Protein AF-A0A961Y1E0-F1 (afdb_monomer_lite)

Sequence (196 aa):
MSVTKTEFDARPMPSIASVRAIGDGLCIEATWASGGRAGRTEIVDLSPLINQFKFYAPLRKSEVFSTVQIADDGEILEWEGGKFDMPATHVEDLAQEQMTGSEFGDFLERNQLTRSAAAAVLGRSLRRIQDYVASKDDPIPRIVALACKGLEARNLPSTLATMQTDYNVRIDMNHGSISGNYLIVTSSMQALKSEQ

Structure (mmCIF, N/CA/C/O backbone):
data_AF-A0A961Y1E0-F1
#
_entry.id   AF-A0A961Y1E0-F1
#
loop_
_atom_site.group_PDB
_atom_site.id
_atom_site.type_symbol
_atom_site.label_atom_id
_atom_site.label_alt_id
_atom_site.label_comp_id
_atom_site.label_asym_id
_atom_site.label_entity_id
_atom_site.label_seq_id
_atom_site.pdbx_PDB_ins_code
_atom_site.Cartn_x
_atom_site.Cartn_y
_atom_site.Cartn_z
_atom_site.occupancy
_atom_site.B_iso_or_equiv
_atom_site.auth_seq_id
_atom_site.auth_comp_id
_atom_site.auth_asym_id
_atom_site.auth_atom_id
_atom_site.pdbx_PDB_model_num
ATOM 1 N N . MET A 1 1 ? 7.945 -44.459 5.944 1.00 37.53 1 MET A N 1
ATOM 2 C CA . MET A 1 1 ? 7.028 -43.306 5.839 1.00 37.53 1 MET A CA 1
ATOM 3 C C . MET A 1 1 ? 7.717 -42.134 6.508 1.00 37.53 1 MET A C 1
ATOM 5 O O . MET A 1 1 ? 7.747 -42.093 7.729 1.00 37.53 1 MET A O 1
ATOM 9 N N . SER A 1 2 ? 8.357 -41.260 5.734 1.00 37.25 2 SER A N 1
ATOM 10 C CA . SER A 1 2 ? 9.038 -40.082 6.276 1.00 37.25 2 SER A CA 1
ATOM 11 C C . SER A 1 2 ? 8.166 -38.870 5.996 1.00 37.25 2 SER A C 1
ATOM 13 O O . SER A 1 2 ? 7.866 -38.574 4.844 1.00 37.25 2 SER A O 1
ATOM 15 N N . VAL A 1 3 ? 7.695 -38.244 7.069 1.00 42.38 3 VAL A N 1
ATOM 16 C CA . VAL A 1 3 ? 6.855 -37.049 7.042 1.00 42.38 3 VAL A CA 1
ATOM 17 C C . VAL A 1 3 ? 7.708 -35.892 6.524 1.00 42.38 3 VAL A C 1
ATOM 19 O O . VAL A 1 3 ? 8.714 -35.544 7.139 1.00 42.38 3 VAL A O 1
ATOM 22 N N . THR A 1 4 ? 7.331 -35.316 5.385 1.00 41.66 4 THR A N 1
ATOM 23 C CA . THR A 1 4 ? 7.861 -34.037 4.902 1.00 41.66 4 THR A CA 1
ATOM 24 C C . THR A 1 4 ? 7.598 -32.979 5.964 1.00 41.66 4 THR A C 1
ATOM 26 O O . THR A 1 4 ? 6.456 -32.579 6.184 1.00 41.66 4 THR A O 1
ATOM 29 N N . LYS A 1 5 ? 8.654 -32.541 6.651 1.00 40.50 5 LYS A N 1
ATOM 30 C CA . LYS A 1 5 ? 8.610 -31.345 7.485 1.00 40.50 5 LYS A CA 1
ATOM 31 C C . LYS A 1 5 ? 8.524 -30.162 6.527 1.00 40.50 5 LYS A C 1
ATOM 33 O O . LYS A 1 5 ? 9.536 -29.758 5.967 1.00 40.50 5 LYS A O 1
ATOM 38 N N . THR A 1 6 ? 7.313 -29.665 6.294 1.00 46.00 6 THR A N 1
ATOM 39 C CA . THR A 1 6 ? 7.104 -28.339 5.713 1.00 46.00 6 THR A CA 1
ATOM 40 C C . THR A 1 6 ? 7.916 -27.370 6.563 1.00 46.00 6 THR A C 1
ATOM 42 O O . THR A 1 6 ? 7.636 -27.202 7.750 1.00 46.00 6 THR A O 1
ATOM 45 N N . GLU A 1 7 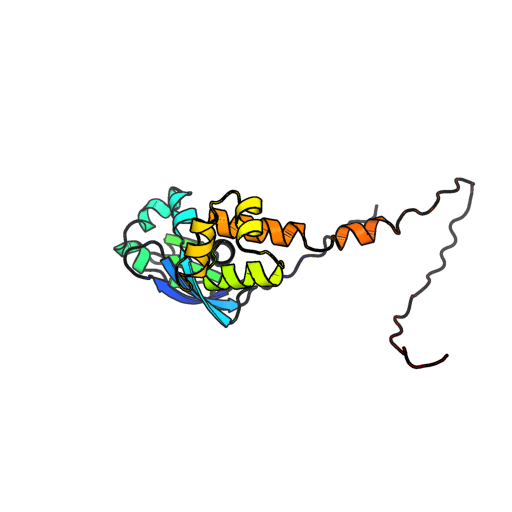? 8.991 -26.826 6.003 1.00 44.62 7 GLU A N 1
ATOM 46 C CA . GLU A 1 7 ? 9.743 -25.753 6.634 1.00 44.62 7 GLU A CA 1
ATOM 47 C C . GLU A 1 7 ? 8.787 -24.560 6.695 1.00 44.62 7 GLU A C 1
ATOM 49 O O . GLU A 1 7 ? 8.422 -23.981 5.675 1.00 44.62 7 GLU A O 1
ATOM 54 N N . PHE A 1 8 ? 8.234 -24.319 7.884 1.00 48.16 8 PHE A N 1
ATOM 55 C CA . PHE A 1 8 ? 7.348 -23.196 8.139 1.00 48.16 8 PHE A CA 1
ATOM 56 C C . PHE A 1 8 ? 8.186 -21.938 7.923 1.00 48.16 8 PHE A C 1
ATOM 58 O O . PHE A 1 8 ? 9.104 -21.682 8.702 1.00 48.16 8 PHE A O 1
ATOM 65 N N . ASP A 1 9 ? 7.913 -21.203 6.844 1.00 52.66 9 ASP A N 1
ATOM 66 C CA . ASP A 1 9 ? 8.439 -19.855 6.654 1.00 52.66 9 ASP A CA 1
ATOM 67 C C . ASP A 1 9 ? 7.900 -19.005 7.808 1.00 52.66 9 ASP A C 1
ATOM 69 O O . ASP A 1 9 ? 6.762 -18.533 7.783 1.00 52.66 9 ASP A O 1
ATOM 73 N N . ALA A 1 10 ? 8.686 -18.922 8.882 1.00 59.38 10 ALA A N 1
ATOM 74 C CA . ALA A 1 10 ? 8.344 -18.232 10.113 1.00 59.38 10 ALA A CA 1
ATOM 75 C C . ALA A 1 10 ? 8.483 -16.723 9.903 1.00 59.38 10 ALA A C 1
ATOM 77 O O . ALA A 1 10 ? 9.250 -16.057 10.601 1.00 59.38 10 ALA A O 1
ATOM 78 N N . ARG A 1 11 ? 7.758 -16.174 8.919 1.00 66.94 11 ARG A N 1
ATOM 79 C CA . ARG A 1 11 ? 7.578 -14.731 8.838 1.00 66.94 11 ARG A CA 1
ATOM 80 C C . ARG A 1 11 ? 6.965 -14.298 10.169 1.00 66.94 11 ARG A C 1
ATOM 82 O O . ARG A 1 11 ? 5.944 -14.868 10.566 1.00 66.94 11 ARG A O 1
ATOM 89 N N . PRO A 1 12 ? 7.606 -13.365 10.896 1.00 82.56 12 PRO A N 1
ATOM 90 C CA . PRO A 1 12 ? 7.046 -12.873 12.140 1.00 82.56 12 PRO A CA 1
ATOM 91 C C . PRO A 1 12 ? 5.649 -12.335 11.846 1.00 82.56 12 PRO A C 1
ATOM 93 O O . PRO A 1 12 ? 5.432 -11.723 10.800 1.00 82.56 12 PRO A O 1
ATOM 96 N N . MET A 1 13 ? 4.701 -12.602 12.740 1.00 89.38 13 MET A N 1
ATOM 97 C CA . MET A 1 13 ? 3.333 -12.141 12.548 1.00 89.38 13 MET A CA 1
ATOM 98 C C . MET A 1 13 ? 3.339 -10.608 12.464 1.00 89.38 13 MET A C 1
ATOM 100 O O . MET A 1 13 ? 3.994 -9.972 13.300 1.00 89.38 13 MET A O 1
ATOM 104 N N . PRO A 1 14 ? 2.720 -10.005 11.436 1.00 95.56 14 PRO A N 1
ATOM 105 C CA . PRO A 1 14 ? 2.693 -8.560 11.314 1.00 95.56 14 PRO A CA 1
ATOM 106 C C . PRO A 1 14 ? 1.809 -7.952 12.399 1.00 95.56 14 PRO A C 1
ATOM 108 O O . PRO A 1 14 ? 0.716 -8.451 12.663 1.00 95.56 14 PRO A O 1
ATOM 111 N N . SER A 1 15 ? 2.275 -6.854 12.987 1.00 97.25 15 SER A N 1
ATOM 112 C CA . SER A 1 15 ? 1.497 -6.036 13.912 1.00 97.25 15 SER A CA 1
ATOM 113 C C . SER A 1 15 ? 1.682 -4.553 13.605 1.00 97.25 15 SER A C 1
ATOM 115 O O . SER A 1 15 ? 2.709 -4.126 13.061 1.00 97.25 15 SER A O 1
ATOM 117 N N . ILE A 1 16 ? 0.664 -3.756 13.913 1.00 98.00 16 ILE A N 1
ATOM 118 C CA . ILE A 1 16 ? 0.588 -2.329 13.602 1.00 98.00 16 ILE A CA 1
ATOM 119 C C . ILE A 1 16 ? 0.746 -1.530 14.900 1.00 98.00 16 ILE A C 1
ATOM 121 O O . ILE A 1 16 ? -0.021 -1.694 15.841 1.00 98.00 16 ILE A O 1
ATOM 125 N N . ALA A 1 17 ? 1.735 -0.636 14.937 1.00 97.81 17 ALA A N 1
ATOM 126 C CA . ALA A 1 17 ? 2.032 0.238 16.073 1.00 97.81 17 ALA A CA 1
ATOM 127 C C . ALA A 1 17 ? 1.109 1.464 16.140 1.00 97.81 17 ALA A C 1
ATOM 129 O O . ALA A 1 17 ? 0.803 1.974 17.215 1.00 97.81 17 ALA A O 1
ATOM 130 N N . SER A 1 18 ? 0.71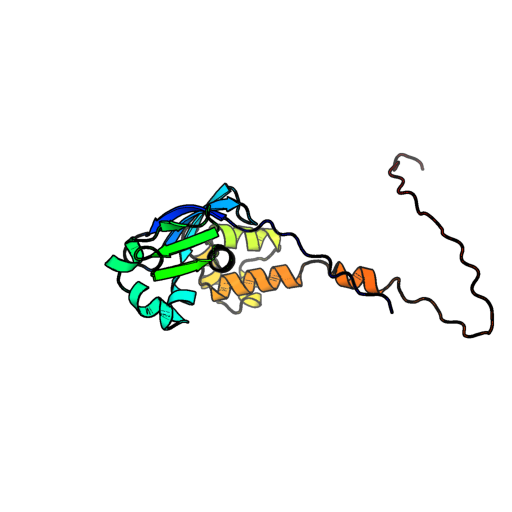2 1.986 14.978 1.00 97.94 18 SER A N 1
ATOM 131 C CA . SER A 1 18 ? -0.181 3.140 14.875 1.00 97.94 18 SER A CA 1
ATOM 132 C C . SER A 1 18 ? -0.981 3.081 13.585 1.00 97.94 18 SER A C 1
ATOM 134 O O . SER A 1 18 ? -0.424 2.741 12.539 1.00 97.94 18 SER A O 1
ATOM 136 N N . VAL A 1 19 ? -2.243 3.494 13.647 1.00 98.06 19 VAL A N 1
ATOM 137 C CA . VAL A 1 19 ? -3.127 3.590 12.487 1.00 98.06 19 VAL A CA 1
ATOM 138 C C . VAL A 1 19 ? -3.879 4.914 12.506 1.00 98.06 19 VAL A C 1
ATOM 140 O O . VAL A 1 19 ? -4.275 5.397 13.568 1.00 98.06 19 VAL A O 1
ATOM 143 N N . ARG A 1 20 ? -4.095 5.500 11.328 1.00 97.38 20 ARG A N 1
ATOM 144 C CA . ARG A 1 20 ? -5.072 6.578 11.135 1.00 97.38 20 ARG A CA 1
ATOM 145 C C . ARG A 1 20 ? -5.725 6.481 9.765 1.00 97.38 20 ARG A C 1
ATOM 147 O O . ARG A 1 20 ? -5.050 6.176 8.787 1.00 97.38 20 ARG A O 1
ATOM 154 N N . ALA A 1 21 ? -7.018 6.780 9.678 1.00 97.19 21 ALA A N 1
ATOM 155 C CA . ALA A 1 21 ? -7.687 6.952 8.391 1.00 97.19 21 ALA A CA 1
ATOM 156 C C . ALA A 1 21 ? -7.180 8.223 7.683 1.00 97.19 21 ALA A C 1
ATOM 158 O O . ALA A 1 21 ? -6.899 9.235 8.333 1.00 97.19 21 ALA A O 1
ATOM 159 N N . ILE A 1 22 ? -7.053 8.171 6.355 1.00 95.06 22 ILE A N 1
ATOM 160 C CA . ILE A 1 22 ? -6.527 9.263 5.528 1.00 95.06 22 ILE A CA 1
ATOM 161 C C . ILE A 1 22 ? -7.570 9.703 4.500 1.00 95.06 22 ILE A C 1
ATOM 163 O O . ILE A 1 22 ? -7.947 8.945 3.606 1.00 95.06 22 ILE A O 1
ATOM 167 N N . GLY A 1 23 ? -7.961 10.978 4.587 1.00 89.31 23 GLY A N 1
ATOM 168 C CA . GLY A 1 23 ? -8.934 11.589 3.682 1.00 89.31 23 GLY A CA 1
ATOM 169 C C . GLY A 1 23 ? -10.317 10.937 3.764 1.00 89.31 23 GLY A C 1
ATOM 170 O O . GLY A 1 23 ? -10.657 10.306 4.759 1.00 89.31 23 GLY A O 1
ATOM 171 N N . ASP A 1 24 ? -11.098 11.082 2.693 1.00 85.12 24 ASP A N 1
ATOM 172 C CA . ASP A 1 24 ? -12.449 10.505 2.574 1.00 85.12 24 ASP A CA 1
ATOM 173 C C . ASP A 1 24 ? -12.460 9.133 1.872 1.00 85.12 24 ASP A C 1
ATOM 175 O O . ASP A 1 24 ? -13.517 8.592 1.541 1.00 85.12 24 ASP A O 1
ATOM 179 N N . GLY A 1 25 ? -11.274 8.592 1.579 1.00 90.25 25 GLY A N 1
ATOM 180 C CA . GLY A 1 25 ? -11.099 7.293 0.939 1.00 90.25 25 GLY A CA 1
ATOM 181 C C . GLY A 1 25 ? -11.080 6.137 1.938 1.00 90.25 25 GLY A C 1
ATOM 182 O O . GLY A 1 25 ? -11.180 6.318 3.147 1.00 90.25 25 GLY A O 1
ATOM 183 N N . LEU A 1 26 ? -10.882 4.925 1.420 1.00 96.50 26 LEU A N 1
ATOM 184 C CA . LEU A 1 26 ? -10.696 3.714 2.227 1.00 96.50 26 LEU A CA 1
ATOM 185 C C . LEU A 1 26 ? -9.212 3.451 2.506 1.00 96.50 2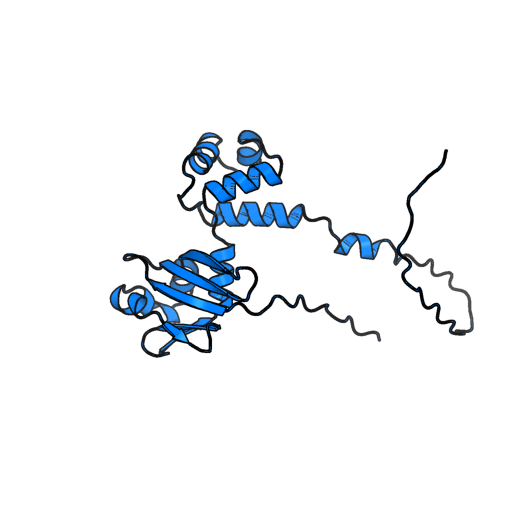6 LEU A C 1
ATOM 187 O O . LEU A 1 26 ? -8.759 2.309 2.481 1.00 96.50 26 LEU A O 1
ATOM 191 N N . CYS A 1 27 ? -8.456 4.522 2.742 1.00 96.56 27 CYS A N 1
ATOM 192 C CA . CYS A 1 27 ? -7.018 4.467 2.951 1.00 96.56 27 CYS A CA 1
ATOM 193 C C . CYS A 1 27 ? -6.674 4.712 4.416 1.00 96.56 27 CYS A C 1
ATOM 195 O O . CYS A 1 27 ? -7.225 5.609 5.055 1.00 96.56 27 CYS A O 1
ATOM 197 N N . ILE A 1 28 ? -5.702 3.963 4.922 1.00 97.81 28 ILE A N 1
ATOM 198 C CA . ILE A 1 28 ? -5.097 4.199 6.232 1.00 97.81 28 ILE A CA 1
ATOM 199 C C . ILE A 1 28 ? -3.623 4.542 6.068 1.00 97.81 28 ILE A C 1
ATOM 201 O O . ILE A 1 28 ? -2.981 4.062 5.144 1.00 97.81 28 ILE A O 1
ATOM 205 N N . GLU A 1 29 ? -3.071 5.337 6.974 1.00 97.56 29 GLU A N 1
ATOM 206 C CA . GLU A 1 29 ? -1.634 5.357 7.224 1.00 97.56 29 GLU A CA 1
ATOM 207 C C . GLU A 1 29 ? -1.354 4.401 8.382 1.00 97.56 29 GLU A C 1
ATOM 209 O O . GLU A 1 29 ? -1.923 4.554 9.467 1.00 97.56 29 GLU A O 1
ATOM 214 N N . ALA A 1 30 ? -0.510 3.405 8.132 1.00 97.69 30 ALA A N 1
ATOM 215 C CA . ALA A 1 30 ? -0.132 2.383 9.095 1.00 97.69 30 ALA A CA 1
ATOM 216 C C . ALA A 1 30 ? 1.376 2.431 9.347 1.00 97.69 30 ALA A C 1
ATOM 218 O O . ALA A 1 30 ? 2.165 2.486 8.401 1.00 97.69 30 ALA A O 1
ATOM 219 N N . THR A 1 31 ? 1.767 2.367 10.619 1.00 97.94 31 THR A N 1
ATOM 220 C CA . THR A 1 31 ? 3.157 2.135 11.033 1.00 97.94 31 THR A CA 1
ATOM 221 C C . THR A 1 31 ? 3.282 0.719 11.565 1.00 97.94 31 THR A C 1
ATOM 223 O O . THR A 1 31 ? 2.575 0.352 12.501 1.00 97.94 31 THR A O 1
ATOM 226 N N . TRP A 1 32 ? 4.185 -0.070 10.996 1.00 97.56 32 TRP A N 1
ATOM 227 C CA . TRP A 1 32 ? 4.355 -1.485 11.326 1.00 97.56 32 TRP A CA 1
ATOM 228 C C . TRP A 1 32 ? 5.311 -1.676 12.510 1.00 97.56 32 TRP A C 1
ATOM 230 O O . TRP A 1 32 ? 6.442 -1.186 12.479 1.00 97.56 32 TRP A O 1
ATOM 240 N N . ALA A 1 33 ? 4.882 -2.416 13.533 1.00 96.50 33 ALA A N 1
ATOM 241 C CA . ALA A 1 33 ? 5.711 -2.810 14.67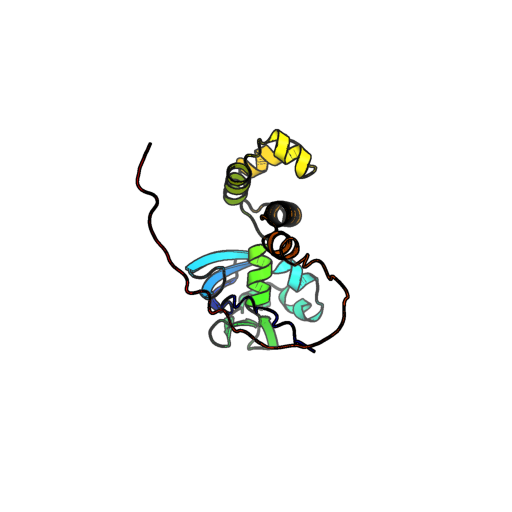4 1.00 96.50 33 ALA A CA 1
ATOM 242 C C . ALA A 1 33 ? 6.521 -4.083 14.378 1.00 96.50 33 ALA A C 1
ATOM 244 O O . ALA A 1 33 ? 7.729 -4.114 14.615 1.00 96.50 33 ALA A O 1
ATOM 245 N N . SER A 1 34 ? 5.878 -5.112 13.826 1.00 94.19 34 SER A N 1
ATOM 246 C CA . SER A 1 34 ? 6.500 -6.389 13.448 1.00 94.19 34 SER A CA 1
ATOM 247 C C . SER A 1 34 ? 6.073 -6.830 12.044 1.00 94.19 34 SER A C 1
ATOM 249 O O . SER A 1 34 ? 5.309 -6.145 11.363 1.00 94.19 34 SER A O 1
ATOM 251 N N . GLY A 1 35 ? 6.585 -7.974 11.589 1.00 90.12 35 GLY A N 1
ATOM 252 C CA . GLY A 1 35 ? 6.285 -8.524 10.266 1.00 90.12 35 GLY A CA 1
ATOM 253 C C . GLY A 1 35 ? 7.329 -8.192 9.208 1.00 90.12 35 GLY A C 1
ATOM 254 O O . GLY A 1 35 ? 8.405 -7.668 9.503 1.00 90.12 35 GLY A O 1
ATOM 255 N N . GLY A 1 36 ? 7.007 -8.497 7.950 1.00 88.38 36 GLY A N 1
ATOM 256 C CA . GLY A 1 36 ? 7.889 -8.231 6.810 1.00 88.38 36 GLY A CA 1
ATOM 257 C C . GLY A 1 36 ? 8.063 -6.738 6.518 1.00 88.38 36 GLY A C 1
ATOM 258 O O . GLY A 1 36 ? 8.943 -6.355 5.747 1.00 88.38 36 GLY A O 1
ATOM 259 N N . ARG A 1 37 ? 7.231 -5.891 7.136 1.00 91.50 37 ARG A N 1
ATOM 260 C CA . ARG A 1 37 ? 7.224 -4.434 6.959 1.00 91.50 37 ARG A CA 1
ATOM 261 C C . ARG A 1 37 ? 7.623 -3.648 8.211 1.00 91.50 37 ARG A C 1
ATOM 263 O O . ARG A 1 37 ? 7.491 -2.428 8.200 1.00 91.50 37 ARG A O 1
ATOM 270 N N . ALA A 1 38 ? 8.120 -4.311 9.258 1.00 94.62 38 ALA A N 1
ATOM 271 C CA . ALA A 1 38 ? 8.474 -3.686 10.535 1.00 94.62 38 ALA A CA 1
ATOM 272 C C . ALA A 1 38 ? 9.306 -2.395 10.372 1.00 94.62 38 ALA A C 1
ATOM 274 O O . ALA A 1 38 ? 10.275 -2.350 9.612 1.00 94.62 38 ALA A O 1
ATOM 275 N N . GLY A 1 39 ? 8.922 -1.340 11.094 1.00 94.38 39 GLY A N 1
ATOM 276 C CA . GLY A 1 39 ? 9.580 -0.030 11.075 1.00 94.38 39 GLY A CA 1
ATOM 277 C C . GLY A 1 39 ? 9.188 0.886 9.911 1.00 94.38 39 GLY A C 1
ATOM 278 O O . GLY A 1 39 ? 9.658 2.022 9.858 1.00 94.38 39 GLY A O 1
ATOM 279 N N . ARG A 1 40 ? 8.338 0.434 8.981 1.00 94.12 40 ARG A N 1
ATOM 280 C CA . ARG A 1 40 ? 7.822 1.267 7.886 1.00 94.12 40 ARG A CA 1
ATOM 281 C C . ARG A 1 40 ? 6.545 1.992 8.301 1.00 94.12 40 ARG A C 1
ATOM 283 O O . ARG A 1 40 ? 5.715 1.423 9.006 1.00 94.12 40 ARG A O 1
ATOM 290 N N . THR A 1 41 ? 6.364 3.199 7.771 1.00 95.62 41 THR A N 1
ATOM 291 C CA . THR A 1 41 ? 5.082 3.915 7.760 1.00 95.62 41 THR A CA 1
ATOM 292 C C . THR A 1 41 ? 4.654 4.120 6.317 1.00 95.62 41 THR A C 1
ATOM 294 O O . THR A 1 41 ? 5.445 4.588 5.497 1.00 95.62 41 THR A O 1
ATOM 297 N N . GLU A 1 42 ? 3.422 3.750 5.990 1.00 93.44 42 GLU A N 1
ATOM 298 C CA . GLU A 1 42 ? 2.921 3.817 4.621 1.00 93.44 42 GLU A CA 1
ATOM 299 C C . GLU A 1 42 ? 1.402 3.938 4.552 1.00 93.44 42 GLU A C 1
ATOM 301 O O . GLU A 1 42 ? 0.686 3.586 5.490 1.00 93.44 42 GLU A O 1
ATOM 306 N N . ILE A 1 43 ? 0.918 4.433 3.412 1.00 94.88 43 ILE A N 1
ATOM 307 C CA . ILE A 1 43 ? -0.509 4.522 3.118 1.00 94.88 43 ILE A CA 1
ATOM 308 C C . ILE A 1 43 ? -0.955 3.215 2.464 1.00 94.88 43 ILE A C 1
ATOM 310 O O . ILE A 1 43 ? -0.411 2.833 1.430 1.00 94.88 43 ILE A O 1
ATOM 314 N N . VAL A 1 44 ? -1.966 2.560 3.030 1.00 96.44 44 VAL A N 1
ATOM 315 C CA . VAL A 1 44 ? -2.546 1.304 2.539 1.00 96.44 44 VAL A CA 1
ATOM 316 C C . VAL A 1 44 ? -4.000 1.537 2.130 1.00 96.44 44 VAL A C 1
ATOM 318 O O . VAL A 1 44 ? -4.802 2.021 2.927 1.00 96.44 44 VAL A O 1
ATOM 321 N N . ASP A 1 45 ? -4.340 1.193 0.890 1.00 95.81 45 ASP A N 1
ATOM 322 C CA . ASP A 1 45 ? -5.700 1.199 0.358 1.00 95.81 45 ASP A CA 1
ATOM 323 C C . ASP A 1 45 ? -6.415 -0.110 0.722 1.00 95.81 45 ASP A C 1
ATOM 325 O O . ASP A 1 45 ? -6.117 -1.182 0.192 1.00 95.81 45 ASP A O 1
ATOM 329 N N . LEU A 1 46 ? -7.399 -0.011 1.616 1.00 97.38 46 LEU A N 1
ATOM 330 C CA . LEU A 1 46 ? -8.226 -1.131 2.068 1.00 97.38 46 LEU A CA 1
ATOM 331 C C . LEU A 1 46 ? -9.429 -1.390 1.152 1.00 97.38 46 LEU A C 1
ATOM 333 O O . LEU A 1 46 ? -10.180 -2.352 1.357 1.00 97.38 46 LEU A O 1
ATOM 337 N N . SER A 1 47 ? -9.627 -0.562 0.120 1.00 96.06 47 SER A N 1
ATOM 338 C CA . SER A 1 47 ? -10.757 -0.674 -0.796 1.00 96.06 47 SER A CA 1
ATOM 339 C C . SER A 1 47 ? -10.901 -2.049 -1.460 1.00 96.06 47 SER A C 1
ATOM 341 O O . SER A 1 47 ? -12.050 -2.490 -1.579 1.00 96.06 47 SER A O 1
ATOM 343 N N . PRO A 1 48 ? -9.834 -2.788 -1.847 1.00 94.81 48 PRO A N 1
ATOM 344 C CA . PRO A 1 48 ? -10.002 -4.098 -2.473 1.00 94.81 48 PRO A CA 1
ATOM 345 C C . PRO A 1 48 ? -10.728 -5.092 -1.559 1.00 94.81 48 PRO A C 1
ATOM 347 O O . PRO A 1 48 ? -11.658 -5.764 -2.004 1.00 94.81 48 PRO A O 1
ATOM 350 N N . LEU A 1 49 ? -10.372 -5.127 -0.273 1.00 95.38 49 LEU A N 1
ATOM 351 C CA . LEU A 1 49 ? -10.950 -6.057 0.698 1.00 95.38 49 LEU A CA 1
ATOM 352 C C . LEU A 1 49 ? -12.350 -5.612 1.148 1.00 95.38 49 LEU A C 1
ATOM 354 O O . LEU A 1 49 ? -13.292 -6.408 1.168 1.00 95.38 49 LEU A O 1
ATOM 358 N N . ILE A 1 50 ? -12.522 -4.315 1.429 1.00 96.88 50 ILE A N 1
ATOM 359 C CA . ILE A 1 50 ? -13.811 -3.736 1.846 1.00 96.88 50 ILE A CA 1
ATOM 360 C C . ILE A 1 50 ? -14.866 -3.861 0.738 1.00 96.88 50 ILE A C 1
ATOM 362 O O . ILE A 1 50 ? -16.056 -4.065 1.000 1.00 96.88 50 ILE A O 1
ATOM 366 N N . ASN A 1 51 ? -14.462 -3.758 -0.529 1.00 95.94 51 ASN A N 1
ATOM 367 C CA . ASN A 1 51 ? -15.380 -3.900 -1.657 1.00 95.94 51 ASN A CA 1
ATOM 368 C C . ASN A 1 51 ? -15.654 -5.358 -2.035 1.00 95.94 51 ASN A C 1
ATOM 370 O O . ASN A 1 51 ? -16.713 -5.637 -2.597 1.00 95.94 51 ASN A O 1
ATOM 374 N N . GLN A 1 52 ? -14.764 -6.286 -1.681 1.00 95.06 52 GLN A N 1
ATOM 375 C CA . GLN A 1 52 ? -14.955 -7.714 -1.923 1.00 95.06 52 GLN A CA 1
ATOM 376 C C . GLN A 1 52 ? -16.036 -8.322 -1.019 1.00 95.06 52 GLN A C 1
ATOM 378 O O . GLN A 1 52 ? -16.875 -9.093 -1.494 1.00 95.06 52 GLN A O 1
ATOM 383 N N . PHE A 1 53 ? -16.053 -7.976 0.272 1.00 94.38 53 PHE A N 1
ATOM 384 C CA . PHE A 1 53 ? -16.939 -8.617 1.246 1.00 94.38 53 PHE A CA 1
ATOM 385 C C . PHE A 1 53 ? -18.105 -7.720 1.665 1.00 94.38 53 PHE A C 1
ATOM 387 O O . PHE A 1 53 ? -17.935 -6.594 2.125 1.00 94.38 53 PHE A O 1
ATOM 394 N N . LYS A 1 54 ? -19.334 -8.251 1.582 1.00 94.88 54 LYS A N 1
ATOM 395 C CA . LYS A 1 54 ? -20.547 -7.534 2.023 1.00 94.88 54 LYS A CA 1
ATOM 396 C C . LYS A 1 54 ? -20.541 -7.208 3.519 1.00 94.88 54 LYS A C 1
ATOM 398 O O . LYS A 1 54 ? -21.183 -6.237 3.906 1.00 94.88 54 LYS A O 1
ATOM 403 N N . PHE A 1 55 ? -19.822 -7.990 4.325 1.00 95.62 55 PHE A N 1
ATOM 404 C CA . PHE A 1 55 ? -19.641 -7.755 5.759 1.00 95.62 55 PHE A CA 1
ATOM 405 C C . PHE A 1 55 ? -19.094 -6.347 6.045 1.00 95.62 55 PHE A C 1
ATOM 407 O O . PHE A 1 55 ? -19.642 -5.641 6.885 1.00 95.62 55 PHE A O 1
ATOM 414 N N . TYR A 1 56 ? -18.123 -5.888 5.250 1.00 96.94 56 TYR A N 1
ATOM 415 C CA . TYR A 1 56 ? -17.514 -4.561 5.380 1.00 96.94 56 TYR A CA 1
ATOM 416 C C . TYR A 1 56 ? -18.301 -3.435 4.699 1.00 96.94 56 TYR A C 1
ATOM 418 O O . TYR A 1 56 ? -17.838 -2.299 4.662 1.00 96.94 56 TYR A O 1
ATOM 426 N N . ALA A 1 57 ? -19.500 -3.691 4.161 1.00 96.69 57 ALA A N 1
ATOM 427 C CA . ALA A 1 57 ? -20.281 -2.653 3.486 1.00 96.69 57 ALA A CA 1
ATOM 428 C C . ALA A 1 57 ? -20.504 -1.371 4.322 1.00 96.69 57 ALA A C 1
ATOM 430 O O . ALA A 1 57 ? -20.459 -0.290 3.729 1.00 96.69 57 ALA A O 1
ATOM 431 N N . PRO A 1 58 ? -20.701 -1.439 5.656 1.00 96.81 58 PRO A N 1
ATOM 432 C CA . PRO A 1 58 ? -20.811 -0.245 6.494 1.00 96.81 58 PRO A CA 1
ATOM 433 C C . PRO A 1 58 ? -19.539 0.612 6.537 1.00 96.81 58 PRO A C 1
ATOM 435 O O . PRO A 1 58 ? -19.659 1.828 6.650 1.00 96.81 58 PRO A O 1
ATOM 438 N N . LEU A 1 59 ? -18.352 0.016 6.362 1.00 97.12 59 LEU A N 1
ATOM 439 C CA . LEU A 1 59 ? -17.069 0.730 6.351 1.00 97.12 59 LEU A CA 1
ATOM 440 C C . LEU A 1 59 ? -16.901 1.649 5.132 1.00 97.12 59 LEU A C 1
ATOM 442 O O . LEU A 1 59 ? -15.979 2.445 5.093 1.00 97.12 59 LEU A O 1
ATOM 446 N N . ARG A 1 60 ? -17.786 1.586 4.127 1.00 96.19 60 ARG A N 1
ATOM 447 C CA . ARG A 1 60 ? -17.752 2.517 2.980 1.00 96.19 60 ARG A CA 1
ATOM 448 C C . ARG A 1 60 ? -18.167 3.943 3.339 1.00 96.19 60 ARG A C 1
ATOM 450 O O . ARG A 1 60 ? -18.051 4.839 2.510 1.00 96.19 60 ARG A O 1
ATOM 457 N N . LYS A 1 61 ? -18.708 4.135 4.538 1.00 95.50 61 LYS A N 1
ATOM 458 C CA . LYS A 1 61 ? -19.070 5.440 5.073 1.00 95.50 61 LYS A CA 1
ATOM 459 C C . LYS A 1 61 ? -17.870 6.025 5.810 1.00 95.50 61 LYS A C 1
ATOM 461 O O . LYS A 1 61 ? -17.355 5.377 6.721 1.00 95.50 61 LYS A O 1
ATOM 466 N N . SER A 1 62 ? -17.447 7.231 5.434 1.00 93.88 62 SER A N 1
ATOM 467 C CA . SER A 1 62 ? -16.260 7.888 6.008 1.00 93.88 62 SER A CA 1
ATOM 468 C C . SER A 1 62 ? -16.365 8.027 7.534 1.00 93.88 62 SER A C 1
ATOM 470 O O . SER A 1 62 ? -15.404 7.772 8.260 1.00 93.88 62 SER A O 1
ATOM 472 N N . GLU A 1 63 ? -17.564 8.306 8.052 1.00 94.38 63 GLU A N 1
ATOM 473 C CA . GLU A 1 63 ? -17.816 8.416 9.490 1.00 94.38 63 GLU A CA 1
ATOM 474 C C . GLU A 1 63 ? -17.617 7.101 10.254 1.00 94.38 63 GLU A C 1
ATOM 476 O O . GLU A 1 63 ? -17.221 7.137 11.410 1.00 94.38 63 GLU A O 1
ATOM 481 N N . VAL A 1 64 ? -17.837 5.950 9.610 1.00 95.75 64 VAL A N 1
ATOM 482 C CA . VAL A 1 64 ? -17.581 4.634 10.211 1.00 95.75 64 VAL A CA 1
ATOM 483 C C . VAL A 1 64 ? -16.109 4.275 10.043 1.00 95.75 64 VAL A C 1
ATOM 485 O O . VAL A 1 64 ? -15.462 3.851 10.995 1.00 95.75 64 VAL A O 1
ATOM 488 N N . PHE A 1 65 ? -15.553 4.470 8.845 1.00 97.69 65 PHE A N 1
ATOM 489 C CA . PHE A 1 65 ? -14.171 4.109 8.523 1.00 97.69 65 PHE A CA 1
ATOM 490 C C . PHE A 1 65 ? -13.139 4.872 9.359 1.00 97.69 65 PHE A C 1
ATOM 492 O O . PHE A 1 65 ? -12.125 4.308 9.768 1.00 97.69 65 PHE A O 1
ATOM 499 N N . SER A 1 66 ? -13.417 6.143 9.654 1.00 96.19 66 SER A N 1
ATOM 500 C CA . SER A 1 66 ? -12.554 6.994 10.479 1.00 96.19 66 SER A CA 1
ATOM 501 C C . SER A 1 66 ? -12.467 6.556 11.944 1.00 96.19 66 SER A C 1
ATOM 503 O O . SER A 1 66 ? -11.569 7.011 12.648 1.00 96.19 66 SER A O 1
ATOM 505 N N . THR A 1 67 ? -13.329 5.635 12.395 1.00 96.62 67 THR A N 1
ATOM 506 C CA . THR A 1 67 ? -13.272 5.053 13.749 1.00 96.62 67 THR A CA 1
ATOM 507 C C . THR A 1 67 ? -12.205 3.970 13.916 1.00 96.62 67 THR A C 1
ATOM 509 O O . THR A 1 67 ? -12.160 3.355 14.978 1.00 96.62 67 THR A O 1
ATOM 512 N N . VAL A 1 68 ? -11.365 3.729 12.897 1.00 97.94 68 VAL A N 1
ATOM 513 C CA . VAL A 1 68 ? -10.323 2.693 12.921 1.00 97.94 68 VAL A CA 1
ATOM 514 C C . VAL A 1 68 ? -9.452 2.790 14.174 1.00 97.94 68 VAL A C 1
ATOM 516 O O . VAL A 1 68 ? -8.918 3.852 14.504 1.00 97.94 68 VAL A O 1
ATOM 519 N N . GLN A 1 69 ? -9.289 1.664 14.854 1.00 97.62 69 GLN A N 1
ATOM 520 C CA . GLN A 1 69 ? -8.416 1.505 16.010 1.00 97.62 69 GLN A CA 1
ATOM 521 C C . GLN A 1 69 ? -7.630 0.204 15.898 1.00 97.62 69 GLN A C 1
ATOM 523 O O . GLN A 1 69 ? -7.954 -0.679 15.106 1.00 97.62 69 GLN A O 1
ATOM 528 N N . ILE A 1 70 ? -6.561 0.117 16.679 1.00 97.94 70 ILE A N 1
ATOM 529 C CA . ILE A 1 70 ? -5.777 -1.102 16.834 1.00 97.94 70 ILE A CA 1
ATOM 530 C C . ILE A 1 70 ? -6.332 -1.885 18.024 1.00 97.94 70 ILE A C 1
ATOM 532 O O . ILE A 1 70 ? -6.525 -1.312 19.096 1.00 97.94 70 ILE A O 1
ATOM 536 N N . ALA A 1 71 ? -6.516 -3.186 17.834 1.00 96.31 71 ALA A N 1
ATOM 537 C CA . ALA A 1 71 ? -6.834 -4.162 18.866 1.00 96.31 71 ALA A CA 1
ATOM 538 C C . ALA A 1 71 ? -5.771 -5.273 18.895 1.00 96.31 71 ALA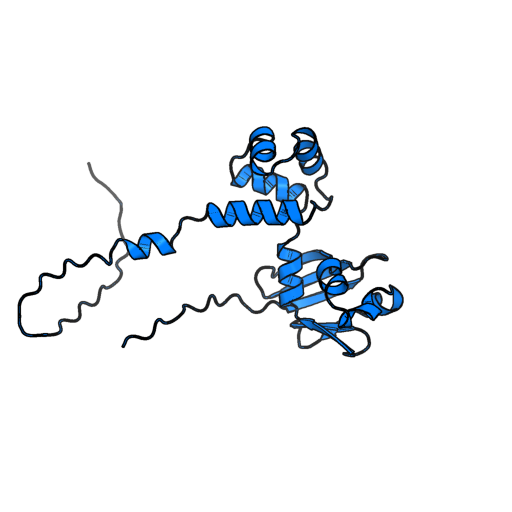 A C 1
ATOM 540 O O . ALA A 1 71 ? -4.903 -5.337 18.020 1.00 96.31 71 ALA A O 1
ATOM 541 N N . ASP A 1 72 ? -5.829 -6.116 19.930 1.00 94.69 72 ASP A N 1
ATOM 542 C CA . ASP A 1 72 ? -4.985 -7.306 20.096 1.00 94.69 72 ASP A CA 1
ATOM 543 C C . ASP A 1 72 ? -3.494 -7.044 19.822 1.00 94.69 72 ASP A C 1
ATOM 545 O O . ASP A 1 72 ? -2.871 -7.676 18.979 1.00 94.69 72 ASP A O 1
ATOM 549 N N . ASP A 1 73 ? -2.931 -6.048 20.513 1.00 93.88 73 ASP A N 1
ATOM 550 C CA . ASP A 1 73 ? -1.503 -5.683 20.440 1.00 93.88 73 ASP A CA 1
ATOM 551 C C . ASP A 1 73 ? -0.980 -5.388 19.015 1.00 93.88 73 ASP A C 1
ATOM 553 O O . ASP A 1 73 ? 0.174 -5.649 18.675 1.00 93.88 73 ASP A O 1
ATOM 557 N N . GLY A 1 74 ? -1.832 -4.829 18.149 1.00 95.25 74 GLY A N 1
ATOM 558 C CA . GLY A 1 74 ? -1.447 -4.498 16.773 1.00 95.25 74 GLY A CA 1
ATOM 559 C C . GLY A 1 74 ? -1.809 -5.560 15.748 1.00 95.25 74 GLY A C 1
ATOM 560 O O . GLY A 1 74 ? -1.620 -5.315 14.557 1.00 95.25 74 GLY A O 1
ATOM 561 N N . GLU A 1 75 ? -2.319 -6.715 16.166 1.00 96.44 75 GLU A N 1
ATOM 562 C CA . GLU A 1 75 ? -2.631 -7.832 15.270 1.00 96.44 75 GLU A CA 1
ATOM 563 C C . GLU A 1 75 ? -3.954 -7.639 14.523 1.00 96.44 75 GLU A C 1
ATOM 565 O O . GLU A 1 75 ? -4.178 -8.269 13.485 1.00 96.44 75 GLU A O 1
ATOM 570 N N . ILE A 1 76 ? -4.826 -6.754 15.013 1.00 97.19 76 ILE A N 1
ATOM 571 C CA . ILE A 1 76 ? -6.149 -6.502 14.444 1.00 97.19 76 ILE A CA 1
ATOM 572 C C . ILE A 1 76 ? -6.389 -4.999 14.302 1.00 97.19 76 ILE A C 1
ATOM 574 O O . ILE A 1 76 ? -6.099 -4.209 15.200 1.00 97.19 76 ILE A O 1
ATOM 578 N N . LEU A 1 77 ? -6.960 -4.602 13.166 1.00 98.00 77 LEU A N 1
ATOM 579 C CA . LEU A 1 77 ? -7.656 -3.328 13.031 1.00 98.00 77 LEU A CA 1
ATOM 580 C C . LEU A 1 77 ? -9.139 -3.535 13.300 1.00 98.00 77 LEU A C 1
ATOM 582 O O . LEU A 1 77 ? -9.745 -4.437 12.723 1.00 98.00 77 LEU A O 1
ATOM 586 N N . GLU A 1 78 ? -9.731 -2.678 14.120 1.00 97.81 78 GLU A N 1
ATOM 587 C CA . GLU A 1 78 ? -11.154 -2.720 14.428 1.00 97.81 78 GLU A CA 1
ATOM 588 C C . GLU A 1 78 ? -11.857 -1.388 14.167 1.00 97.81 78 GLU A C 1
ATOM 590 O O . GLU A 1 78 ? -11.258 -0.313 14.198 1.00 97.81 78 GLU A O 1
ATOM 595 N N . TRP A 1 79 ? -13.162 -1.475 13.921 1.00 98.06 79 TRP A N 1
ATOM 596 C CA . TRP A 1 79 ? -14.068 -0.341 13.766 1.00 98.06 79 TRP A CA 1
ATOM 597 C C . TRP A 1 79 ? -15.300 -0.537 14.642 1.00 98.06 79 TRP A C 1
ATOM 599 O O . TRP A 1 79 ? -15.745 -1.669 14.862 1.00 98.06 79 TRP A O 1
ATOM 609 N N . GLU A 1 80 ? -15.900 0.574 15.079 1.00 95.31 80 GLU A N 1
ATOM 610 C CA . GLU A 1 80 ? -17.145 0.569 15.867 1.00 95.31 80 GLU A CA 1
ATOM 611 C C . GLU A 1 80 ? -17.060 -0.318 17.131 1.00 95.31 80 GLU A C 1
ATOM 613 O O . GLU A 1 80 ? -18.010 -1.025 17.467 1.00 95.31 80 GLU A O 1
ATOM 618 N N . GLY A 1 81 ? -15.909 -0.308 17.818 1.00 90.81 81 GLY A N 1
ATOM 619 C CA . GLY A 1 81 ? -15.680 -1.078 19.049 1.00 90.81 81 GLY A CA 1
ATOM 620 C C . GLY A 1 81 ? -15.734 -2.594 18.840 1.00 90.81 81 GLY A C 1
ATOM 621 O O . GLY A 1 81 ? -16.469 -3.286 19.545 1.00 90.81 81 GLY A O 1
ATOM 622 N N . GLY A 1 82 ? -15.022 -3.093 17.827 1.00 92.69 82 GLY A N 1
ATOM 623 C CA . GLY A 1 82 ? -14.901 -4.527 17.540 1.00 92.69 82 GLY A CA 1
ATOM 624 C C . GLY A 1 82 ? -16.037 -5.128 16.706 1.00 92.69 82 GLY A C 1
ATOM 625 O O . GLY A 1 82 ? -16.091 -6.338 16.506 1.00 92.69 82 GLY A O 1
ATOM 626 N N . LYS A 1 83 ? -16.973 -4.318 16.193 1.00 95.56 83 LYS A N 1
ATOM 627 C CA . LYS A 1 83 ? -18.065 -4.824 15.338 1.00 95.56 83 LYS A CA 1
ATOM 628 C C . LYS A 1 83 ? -17.567 -5.305 13.973 1.00 95.56 83 LYS A C 1
ATOM 630 O O . LYS A 1 83 ? -18.168 -6.202 13.378 1.00 95.56 83 LYS A O 1
ATOM 635 N N . PHE A 1 84 ? -16.517 -4.668 13.470 1.00 97.12 84 PHE A N 1
ATOM 636 C CA . PHE A 1 84 ? -15.812 -5.075 12.265 1.00 97.12 84 PHE A CA 1
ATOM 637 C C . PHE A 1 84 ? -14.335 -5.150 12.595 1.00 97.12 84 PHE A C 1
ATOM 639 O O . PHE A 1 84 ? -13.790 -4.195 13.142 1.00 97.12 84 PHE A O 1
ATOM 646 N N . ASP A 1 85 ? -13.707 -6.251 12.222 1.00 96.56 85 ASP A N 1
ATOM 647 C CA . ASP A 1 85 ? -12.297 -6.511 12.433 1.00 96.56 85 ASP A CA 1
ATOM 648 C C . ASP A 1 85 ? -11.612 -6.885 11.115 1.00 96.56 85 ASP A C 1
ATOM 650 O O . ASP A 1 85 ? -12.218 -7.406 10.171 1.00 96.56 85 ASP A O 1
ATOM 654 N N . MET A 1 86 ? -10.330 -6.563 11.019 1.00 97.62 86 MET A N 1
ATOM 655 C CA . MET A 1 86 ? -9.473 -6.921 9.901 1.00 97.62 86 MET A CA 1
ATOM 656 C C . MET A 1 86 ? -8.092 -7.291 10.444 1.00 97.62 86 MET A C 1
ATOM 658 O O . MET A 1 86 ? -7.417 -6.428 11.006 1.00 97.62 86 MET A O 1
ATOM 662 N N . PRO A 1 87 ? -7.645 -8.544 10.262 1.00 97.06 87 PRO A N 1
ATOM 663 C CA . PRO A 1 87 ? -6.309 -8.954 10.671 1.00 97.06 87 PRO A CA 1
ATOM 664 C C . PRO A 1 87 ? -5.219 -8.114 9.996 1.00 97.06 87 PRO A C 1
ATOM 666 O O . PRO A 1 87 ? -5.291 -7.840 8.793 1.00 97.06 87 PRO A O 1
ATOM 669 N N . ALA A 1 88 ? -4.167 -7.777 10.741 1.00 96.81 88 ALA A N 1
ATOM 670 C CA . ALA A 1 88 ? -2.999 -7.055 10.241 1.00 96.81 88 ALA A CA 1
ATOM 671 C C . ALA A 1 88 ? -2.300 -7.799 9.091 1.00 96.81 88 ALA A C 1
ATOM 673 O O . ALA A 1 88 ? -1.693 -7.164 8.234 1.00 96.81 88 ALA A O 1
ATOM 674 N N . THR A 1 89 ? -2.445 -9.126 9.007 1.00 95.75 89 THR A N 1
ATOM 675 C CA . THR A 1 89 ? -1.974 -9.936 7.872 1.00 95.75 89 THR A CA 1
ATOM 676 C C . THR A 1 89 ? -2.635 -9.537 6.556 1.00 95.75 89 THR A C 1
ATOM 678 O O . THR A 1 89 ? -1.937 -9.337 5.569 1.00 95.75 89 THR A O 1
ATOM 681 N N . HIS A 1 90 ? -3.955 -9.328 6.533 1.00 95.88 90 HIS A N 1
ATOM 682 C CA . HIS A 1 90 ? -4.648 -8.871 5.324 1.00 95.88 90 HIS A CA 1
ATOM 683 C C . HIS A 1 90 ? -4.248 -7.443 4.942 1.00 95.88 90 HIS A C 1
ATOM 685 O O . HIS A 1 90 ? -4.140 -7.119 3.760 1.00 95.88 90 HIS A O 1
ATOM 691 N N . VAL A 1 91 ? -4.014 -6.585 5.937 1.00 97.00 91 VAL A N 1
ATOM 692 C CA . VAL A 1 91 ? -3.502 -5.229 5.704 1.00 97.00 91 VAL A CA 1
ATOM 693 C C . VAL A 1 91 ? -2.088 -5.293 5.121 1.00 97.00 91 VAL A C 1
ATOM 695 O O . VAL A 1 91 ? -1.771 -4.543 4.199 1.00 97.00 91 VAL A O 1
ATOM 698 N N . GLU A 1 92 ? -1.246 -6.207 5.617 1.00 95.50 92 GLU A N 1
ATOM 699 C CA . GLU A 1 92 ? 0.123 -6.391 5.131 1.00 95.50 92 GLU A CA 1
ATOM 700 C C . GLU A 1 92 ? 0.111 -6.902 3.692 1.00 95.50 92 GLU A C 1
ATOM 702 O O . GLU A 1 92 ? 0.865 -6.388 2.867 1.00 95.50 92 GLU A O 1
ATOM 707 N N . ASP A 1 93 ? -0.776 -7.845 3.373 1.00 94.19 93 ASP A N 1
ATOM 708 C CA . ASP A 1 93 ? -0.970 -8.347 2.015 1.00 94.19 93 ASP A CA 1
ATOM 709 C C . ASP A 1 93 ? -1.338 -7.197 1.065 1.00 94.19 93 ASP A C 1
ATOM 711 O O . ASP A 1 93 ? -0.667 -7.000 0.056 1.00 94.19 93 ASP A O 1
ATOM 715 N N . LEU A 1 94 ? -2.314 -6.350 1.408 1.00 95.75 94 LEU A N 1
ATOM 716 C CA . LEU A 1 94 ? -2.674 -5.186 0.582 1.00 95.75 94 LEU A CA 1
ATOM 717 C C . LEU A 1 94 ? -1.513 -4.191 0.431 1.00 95.75 94 LEU A C 1
ATOM 719 O O . LEU A 1 94 ? -1.230 -3.725 -0.675 1.00 95.75 94 LEU A O 1
ATOM 723 N N . ALA A 1 95 ? -0.782 -3.915 1.512 1.00 94.81 95 ALA A N 1
ATOM 724 C CA . ALA A 1 95 ? 0.416 -3.078 1.476 1.00 94.81 95 ALA A CA 1
ATOM 725 C C . ALA A 1 95 ? 1.516 -3.689 0.587 1.00 94.81 95 ALA A C 1
ATOM 727 O O . ALA A 1 95 ? 2.282 -2.991 -0.084 1.00 94.81 95 ALA A O 1
ATOM 728 N N . GLN A 1 96 ? 1.615 -5.020 0.550 1.00 92.25 96 GLN A N 1
ATOM 729 C CA . GLN A 1 96 ? 2.498 -5.741 -0.357 1.00 92.25 96 GLN A CA 1
ATOM 730 C C . GLN A 1 96 ? 2.032 -5.687 -1.802 1.00 92.25 96 GLN A C 1
ATOM 732 O O . GLN A 1 96 ? 2.866 -5.899 -2.667 1.00 92.25 96 GLN A O 1
ATOM 737 N N . GLU A 1 97 ? 0.783 -5.378 -2.109 1.00 94.06 97 GLU A N 1
ATOM 738 C CA . GLU A 1 97 ? 0.290 -5.273 -3.486 1.00 94.06 97 GLU A CA 1
ATOM 739 C C . GLU A 1 97 ? 0.394 -3.855 -4.058 1.00 94.06 97 GLU A C 1
ATOM 741 O O . GLU A 1 97 ? 0.098 -3.634 -5.235 1.00 94.06 97 GLU A O 1
ATOM 746 N N . GLN A 1 98 ? 0.834 -2.899 -3.243 1.00 93.62 98 GLN A N 1
ATOM 747 C CA . GLN A 1 98 ? 1.053 -1.516 -3.635 1.00 93.62 98 GLN A CA 1
ATOM 748 C C . GLN A 1 98 ? 2.496 -1.259 -4.071 1.00 93.62 98 GLN A C 1
ATOM 750 O O . GLN A 1 98 ? 3.425 -2.008 -3.756 1.00 93.62 98 GLN A O 1
ATOM 755 N N . MET A 1 99 ? 2.655 -0.196 -4.856 1.00 94.50 99 MET A N 1
ATOM 756 C CA . MET A 1 99 ? 3.940 0.288 -5.343 1.00 94.50 99 MET A CA 1
ATOM 757 C C . MET A 1 99 ? 3.813 1.781 -5.658 1.00 94.50 99 MET A C 1
ATOM 759 O O . MET A 1 99 ? 2.829 2.189 -6.275 1.00 94.50 99 MET A O 1
ATOM 763 N N . THR A 1 100 ? 4.785 2.589 -5.258 1.00 94.62 100 THR A N 1
ATOM 764 C CA . THR A 1 100 ? 4.917 3.995 -5.679 1.00 94.62 100 THR A CA 1
ATOM 765 C C . THR A 1 100 ? 5.713 4.108 -6.979 1.00 94.62 100 THR A C 1
ATOM 767 O O . THR A 1 100 ? 6.392 3.164 -7.392 1.00 94.62 100 THR A O 1
ATOM 770 N N . GLY A 1 101 ? 5.666 5.262 -7.647 1.00 95.38 101 GLY A N 1
ATOM 771 C CA . GLY A 1 101 ? 6.519 5.524 -8.812 1.00 95.38 101 GLY A CA 1
ATOM 772 C C . GLY A 1 101 ? 8.015 5.394 -8.513 1.00 95.38 101 GLY A C 1
ATOM 773 O O . GLY A 1 101 ? 8.767 4.890 -9.349 1.00 95.38 101 GLY A O 1
ATOM 774 N N . SER A 1 102 ? 8.445 5.770 -7.304 1.00 95.19 102 SER A N 1
ATOM 775 C CA . SER A 1 102 ? 9.824 5.566 -6.850 1.00 95.19 102 SER A CA 1
ATOM 776 C C . SER A 1 102 ? 10.156 4.079 -6.728 1.00 95.19 102 SER A C 1
ATOM 778 O O . SER A 1 102 ? 11.122 3.624 -7.333 1.00 95.19 102 SER A O 1
ATOM 780 N N . GLU A 1 103 ? 9.318 3.299 -6.037 1.00 94.94 103 GLU A N 1
ATOM 781 C CA . GLU A 1 103 ? 9.513 1.847 -5.894 1.00 94.94 103 GLU A CA 1
ATOM 782 C C . GLU A 1 103 ? 9.473 1.125 -7.253 1.00 94.94 103 GLU A C 1
ATOM 784 O O . GLU A 1 103 ? 10.170 0.126 -7.457 1.00 94.94 103 GLU A O 1
ATOM 789 N N . PHE A 1 104 ? 8.682 1.636 -8.203 1.00 97.12 104 PHE A N 1
ATOM 790 C CA . PHE A 1 104 ? 8.659 1.149 -9.578 1.00 97.12 104 PHE A CA 1
ATOM 791 C C . PHE A 1 104 ? 9.963 1.457 -10.321 1.00 97.12 104 PHE A C 1
ATOM 793 O O . PHE A 1 104 ? 10.471 0.593 -11.033 1.00 97.12 104 PHE A O 1
ATOM 800 N N . GLY A 1 105 ? 10.532 2.651 -10.138 1.00 96.44 105 GLY A N 1
ATOM 801 C CA . GLY A 1 105 ? 11.869 2.987 -10.629 1.00 96.44 105 GLY A CA 1
ATOM 802 C C . GLY A 1 105 ? 12.927 2.015 -10.104 1.00 96.44 105 GLY A C 1
ATOM 803 O O . GLY A 1 105 ? 13.641 1.406 -10.901 1.00 96.44 105 GLY A O 1
ATOM 804 N N . ASP A 1 106 ? 12.939 1.778 -8.792 1.00 96.06 106 ASP A N 1
ATOM 805 C CA . ASP A 1 106 ? 13.871 0.842 -8.159 1.00 96.06 106 ASP A CA 1
ATOM 806 C C . ASP A 1 106 ? 13.680 -0.590 -8.687 1.00 96.06 106 ASP A C 1
ATOM 808 O O . ASP A 1 106 ? 14.646 -1.320 -8.902 1.00 96.06 106 ASP A O 1
ATOM 812 N N . PHE A 1 107 ? 12.434 -1.010 -8.939 1.00 95.69 107 PHE A N 1
ATOM 813 C CA . PHE A 1 107 ? 12.133 -2.296 -9.575 1.00 95.69 107 PHE A CA 1
ATOM 814 C C . PHE A 1 107 ? 12.782 -2.418 -10.961 1.00 95.69 107 PHE A C 1
ATOM 816 O O . PHE A 1 107 ? 13.365 -3.463 -11.266 1.00 95.69 107 PHE A O 1
ATOM 823 N N . LEU A 1 108 ? 12.719 -1.372 -11.791 1.00 96.25 108 LEU A N 1
ATOM 824 C CA . LEU A 1 108 ? 13.351 -1.384 -13.112 1.00 96.25 108 LEU A CA 1
ATOM 825 C C . LEU A 1 108 ? 14.869 -1.524 -13.003 1.00 96.25 108 LEU A C 1
ATOM 827 O O . LEU A 1 108 ? 15.458 -2.316 -13.737 1.00 96.25 108 LEU A O 1
ATOM 831 N N . GLU A 1 109 ? 15.486 -0.796 -12.074 1.00 95.94 109 GLU A N 1
ATOM 832 C CA . GLU A 1 109 ? 16.929 -0.847 -11.843 1.00 95.94 109 GLU A CA 1
ATOM 833 C C . GLU A 1 109 ? 17.373 -2.232 -11.358 1.00 95.94 109 GLU A C 1
ATOM 835 O O . GLU A 1 109 ? 18.255 -2.841 -11.968 1.00 95.94 109 GLU A O 1
ATOM 840 N N . ARG A 1 110 ? 16.708 -2.787 -10.333 1.00 94.50 110 ARG A N 1
ATOM 841 C CA . ARG A 1 110 ? 17.011 -4.125 -9.790 1.00 94.50 110 ARG A CA 1
ATOM 842 C C . ARG A 1 110 ? 16.881 -5.234 -10.832 1.00 94.50 110 ARG A C 1
ATOM 844 O O . ARG A 1 110 ? 17.659 -6.183 -10.813 1.00 94.50 110 ARG A O 1
ATOM 851 N N . ASN A 1 111 ? 15.916 -5.112 -11.743 1.00 93.50 111 ASN A N 1
ATOM 852 C CA . ASN A 1 111 ? 15.664 -6.098 -12.795 1.00 93.50 111 ASN A CA 1
ATOM 853 C C . ASN A 1 111 ? 16.376 -5.767 -14.121 1.00 93.50 111 ASN A C 1
ATOM 855 O O . ASN A 1 111 ? 16.155 -6.459 -15.113 1.00 93.50 111 ASN A O 1
ATOM 859 N N . GLN A 1 112 ? 17.222 -4.727 -14.157 1.00 94.75 112 GLN A N 1
ATOM 860 C CA . GLN A 1 112 ? 17.967 -4.285 -15.346 1.00 94.75 112 GLN A CA 1
ATOM 861 C C . GLN A 1 112 ? 17.061 -4.019 -16.564 1.00 94.75 112 GLN A C 1
ATOM 863 O O . GLN A 1 112 ? 17.425 -4.260 -17.718 1.00 94.75 112 GLN A O 1
ATOM 868 N N . LEU A 1 113 ? 15.852 -3.515 -16.314 1.00 95.19 113 LEU A N 1
ATOM 869 C CA . LEU A 1 113 ? 14.858 -3.243 -17.343 1.00 95.19 113 LEU A CA 1
ATOM 870 C C . LEU A 1 113 ? 14.969 -1.803 -17.832 1.00 95.19 113 LEU A C 1
ATOM 872 O O . LEU A 1 113 ? 14.757 -0.840 -17.096 1.00 95.19 113 LEU A O 1
ATOM 876 N N . THR A 1 114 ? 15.197 -1.639 -19.133 1.00 96.62 114 THR A N 1
ATOM 877 C CA . THR A 1 114 ? 14.966 -0.346 -19.782 1.00 96.62 114 THR A CA 1
ATOM 878 C C . THR A 1 114 ? 13.467 -0.031 -19.798 1.00 96.62 114 THR A C 1
ATOM 880 O O . THR A 1 114 ? 12.623 -0.928 -19.784 1.00 96.62 114 THR A O 1
ATOM 883 N N . ARG A 1 115 ? 13.096 1.251 -19.898 1.00 96.50 115 ARG A N 1
ATOM 884 C CA . ARG A 1 115 ? 11.676 1.657 -19.967 1.00 96.50 115 ARG A CA 1
ATOM 885 C C . ARG A 1 115 ? 10.928 1.002 -21.139 1.00 96.50 115 ARG A C 1
ATOM 887 O O . ARG A 1 115 ? 9.745 0.699 -21.017 1.00 96.50 115 ARG A O 1
ATOM 894 N N . SER A 1 116 ? 11.609 0.763 -22.264 1.00 96.31 116 SER A N 1
ATOM 895 C CA . SER A 1 116 ? 11.042 0.052 -23.418 1.00 96.31 116 SER A CA 1
ATOM 896 C C . SER A 1 116 ? 10.886 -1.448 -23.164 1.00 96.31 116 SER A C 1
ATOM 898 O O . SER A 1 116 ? 9.849 -2.005 -23.520 1.00 96.31 116 SER A O 1
ATOM 900 N N . ALA A 1 117 ? 11.853 -2.093 -22.507 1.00 94.75 117 ALA A N 1
ATOM 901 C CA . ALA A 1 117 ? 11.731 -3.492 -22.103 1.00 94.75 117 ALA A CA 1
ATOM 902 C C . ALA A 1 117 ? 10.589 -3.684 -21.093 1.00 94.75 117 ALA A C 1
ATOM 904 O O . ALA A 1 117 ? 9.760 -4.576 -21.258 1.00 94.75 117 ALA A O 1
ATOM 905 N N . ALA A 1 118 ? 10.478 -2.797 -20.103 1.00 95.62 118 ALA A N 1
ATOM 906 C CA . ALA A 1 118 ? 9.393 -2.812 -19.128 1.00 95.62 118 ALA A CA 1
ATOM 907 C C . ALA A 1 118 ? 8.015 -2.649 -19.783 1.00 95.62 118 ALA A C 1
ATOM 909 O O . ALA A 1 118 ? 7.081 -3.370 -19.443 1.00 95.62 118 ALA A O 1
ATOM 910 N N . ALA A 1 119 ? 7.894 -1.745 -20.760 1.00 96.38 119 ALA A N 1
ATOM 911 C CA . ALA A 1 119 ? 6.671 -1.569 -21.541 1.00 96.38 119 ALA A CA 1
ATOM 912 C C . ALA A 1 119 ? 6.251 -2.872 -22.242 1.00 96.38 119 ALA A C 1
ATOM 914 O O . ALA A 1 119 ? 5.085 -3.264 -22.162 1.00 96.38 119 ALA A O 1
ATOM 915 N N . ALA A 1 120 ? 7.207 -3.567 -22.867 1.00 94.69 120 ALA A N 1
ATOM 916 C CA . ALA A 1 120 ? 6.960 -4.843 -23.530 1.00 94.69 120 ALA A CA 1
ATOM 917 C C . ALA A 1 120 ? 6.545 -5.945 -22.540 1.00 94.69 120 ALA A C 1
ATOM 919 O O . ALA A 1 120 ? 5.545 -6.620 -22.767 1.00 94.69 120 ALA A O 1
ATOM 920 N N . VAL A 1 121 ? 7.269 -6.097 -21.425 1.00 93.94 121 VAL A N 1
ATOM 921 C CA . VAL A 1 121 ? 7.011 -7.147 -20.422 1.00 93.94 121 VAL A CA 1
ATOM 922 C C . VAL A 1 121 ? 5.680 -6.936 -19.698 1.00 93.94 121 VAL A C 1
ATOM 924 O O . VAL A 1 121 ? 4.938 -7.890 -19.483 1.00 93.94 121 VAL A O 1
ATOM 927 N N . LEU A 1 122 ? 5.353 -5.691 -19.341 1.00 94.00 122 LEU A N 1
ATOM 928 C CA . LEU A 1 122 ? 4.137 -5.354 -18.594 1.00 94.00 122 LEU A CA 1
ATOM 929 C C . LEU A 1 122 ? 2.912 -5.130 -19.498 1.00 94.00 122 LEU A C 1
ATOM 931 O O . LEU A 1 122 ? 1.824 -4.855 -18.991 1.00 94.00 122 LEU A O 1
ATOM 935 N N . GLY A 1 123 ? 3.071 -5.196 -20.825 1.00 94.19 123 GLY A N 1
ATOM 936 C CA . GLY A 1 123 ? 1.985 -4.958 -21.780 1.00 94.19 123 GLY A CA 1
ATOM 937 C C . GLY A 1 123 ? 1.418 -3.535 -21.705 1.00 94.19 123 GLY A C 1
ATOM 938 O O . GLY A 1 123 ? 0.204 -3.333 -21.771 1.00 94.19 123 GLY A O 1
ATOM 939 N N . ARG A 1 124 ? 2.281 -2.528 -21.521 1.00 96.00 124 ARG A N 1
ATOM 940 C CA . ARG A 1 124 ? 1.908 -1.105 -21.414 1.00 96.00 124 ARG A CA 1
ATOM 941 C C . ARG A 1 124 ? 2.623 -0.272 -22.470 1.00 96.00 124 ARG A C 1
ATOM 943 O O . ARG A 1 124 ? 3.636 -0.677 -23.023 1.00 96.00 124 ARG A O 1
ATOM 950 N N . SER A 1 125 ? 2.104 0.922 -22.758 1.00 97.56 125 SER A N 1
ATOM 951 C CA . SER A 1 125 ? 2.799 1.845 -23.658 1.00 97.56 125 SER A CA 1
ATOM 952 C C . SER A 1 125 ? 4.051 2.418 -22.992 1.00 97.56 125 SER A C 1
ATOM 954 O O . SER A 1 125 ? 4.067 2.654 -21.784 1.00 97.56 125 SER A O 1
ATOM 956 N N . LEU A 1 126 ? 5.082 2.715 -23.792 1.00 96.56 126 LEU A N 1
ATOM 957 C CA . LEU A 1 126 ? 6.306 3.358 -23.301 1.00 96.56 126 LEU A CA 1
ATOM 958 C C . LEU A 1 126 ? 6.008 4.674 -22.573 1.00 96.56 126 LEU A C 1
ATOM 960 O O . LEU A 1 126 ? 6.563 4.917 -21.505 1.00 96.56 126 LEU A O 1
ATOM 964 N N . ARG A 1 127 ? 5.083 5.480 -23.114 1.00 97.44 127 ARG A N 1
ATOM 965 C CA . ARG A 1 127 ? 4.615 6.711 -22.468 1.00 97.44 127 ARG A CA 1
ATOM 966 C C . ARG A 1 127 ? 4.113 6.431 -21.053 1.00 97.44 127 ARG A C 1
ATOM 968 O O . ARG A 1 127 ? 4.513 7.114 -20.126 1.00 97.44 127 ARG A O 1
ATOM 975 N N . ARG A 1 128 ? 3.282 5.400 -20.874 1.00 97.38 128 ARG A N 1
ATOM 976 C CA . ARG A 1 128 ? 2.721 5.087 -19.557 1.00 97.38 128 ARG A CA 1
ATOM 977 C C . ARG A 1 128 ? 3.802 4.677 -18.553 1.00 97.38 128 ARG A C 1
ATOM 979 O O . ARG A 1 128 ? 3.732 5.087 -17.404 1.00 97.38 128 ARG A O 1
ATOM 986 N N . ILE A 1 129 ? 4.804 3.914 -18.991 1.00 97.19 129 ILE A N 1
ATOM 987 C CA . ILE A 1 129 ? 5.962 3.563 -18.154 1.00 97.19 129 ILE A CA 1
ATOM 988 C C . ILE A 1 129 ? 6.770 4.810 -17.770 1.00 97.19 129 ILE A C 1
ATOM 990 O O . ILE A 1 129 ? 7.219 4.924 -16.635 1.00 97.19 129 ILE A O 1
ATOM 994 N N . GLN A 1 130 ? 6.954 5.752 -18.698 1.00 96.94 130 GLN A N 1
ATOM 995 C CA . GLN A 1 130 ? 7.631 7.019 -18.415 1.00 96.94 130 GLN A CA 1
ATOM 996 C C . GLN A 1 130 ? 6.851 7.869 -17.409 1.00 96.94 130 GLN A C 1
ATOM 998 O O . GLN A 1 130 ? 7.466 8.396 -16.487 1.00 96.94 130 GLN A O 1
ATOM 1003 N N . ASP A 1 131 ? 5.526 7.950 -17.558 1.00 96.88 131 ASP A N 1
ATOM 1004 C CA . ASP A 1 131 ? 4.649 8.678 -16.638 1.00 96.88 131 ASP A CA 1
ATOM 1005 C C . ASP A 1 131 ? 4.769 8.108 -15.208 1.00 96.88 131 ASP A C 1
ATOM 1007 O O . ASP A 1 131 ? 4.969 8.865 -14.264 1.00 96.88 131 ASP A O 1
ATOM 1011 N N . TYR A 1 132 ? 4.761 6.776 -15.048 1.00 96.38 132 TYR A N 1
ATOM 1012 C CA . TYR A 1 132 ? 4.952 6.116 -13.746 1.00 96.38 132 TYR A CA 1
ATOM 1013 C C . TYR A 1 132 ? 6.278 6.466 -13.065 1.00 96.38 132 TYR A C 1
ATOM 1015 O O . TYR A 1 132 ? 6.306 6.705 -11.865 1.00 96.38 132 TYR A O 1
ATOM 1023 N N . VAL A 1 133 ? 7.379 6.507 -13.819 1.00 95.12 133 VAL A N 1
ATOM 1024 C CA . VAL A 1 133 ? 8.705 6.833 -13.265 1.00 95.12 133 VAL A CA 1
ATOM 1025 C C . VAL A 1 133 ? 8.844 8.332 -12.968 1.00 95.12 133 VAL A C 1
ATOM 1027 O O . VAL A 1 133 ? 9.606 8.718 -12.084 1.00 95.12 133 VAL A O 1
ATOM 1030 N N . ALA A 1 134 ? 8.142 9.189 -13.714 1.00 95.56 134 ALA A N 1
ATOM 1031 C CA . ALA A 1 134 ? 8.153 10.633 -13.492 1.00 95.56 134 ALA A CA 1
ATOM 1032 C C . ALA A 1 134 ? 7.388 11.022 -12.215 1.00 95.56 134 ALA A C 1
ATOM 1034 O O . ALA A 1 134 ? 7.849 11.877 -11.459 1.00 95.56 134 ALA A O 1
ATOM 1035 N N . SER A 1 135 ? 6.258 10.365 -11.960 1.00 94.75 135 SER A N 1
ATOM 1036 C CA . SER A 1 135 ? 5.415 10.567 -10.784 1.00 94.75 135 SER A CA 1
ATOM 1037 C C . SER A 1 135 ? 5.865 9.711 -9.592 1.00 94.75 135 SER A C 1
ATOM 1039 O O . SER A 1 135 ? 5.249 8.698 -9.274 1.00 94.75 135 SER A O 1
ATOM 1041 N N . LYS A 1 136 ? 6.955 10.105 -8.925 1.00 91.75 136 LYS A N 1
ATOM 1042 C CA . LYS A 1 136 ? 7.593 9.290 -7.872 1.00 91.75 136 LYS A CA 1
ATOM 1043 C C . LYS A 1 136 ? 6.680 8.928 -6.698 1.00 91.75 136 LYS A C 1
ATOM 1045 O O . LYS A 1 136 ? 6.717 7.783 -6.253 1.00 91.75 136 LYS A O 1
ATOM 1050 N N . ASP A 1 137 ? 5.882 9.878 -6.227 1.00 90.50 137 ASP A N 1
ATOM 1051 C CA . ASP A 1 137 ? 5.035 9.698 -5.041 1.00 90.50 137 ASP A CA 1
ATOM 1052 C C . ASP A 1 137 ? 3.634 9.175 -5.389 1.00 90.50 137 ASP A C 1
ATOM 1054 O O . ASP A 1 137 ? 2.881 8.775 -4.500 1.00 90.50 137 ASP A O 1
ATOM 1058 N N . ASP A 1 138 ? 3.277 9.137 -6.679 1.00 90.06 138 ASP A N 1
ATOM 1059 C CA . ASP A 1 138 ? 1.956 8.677 -7.091 1.00 90.06 138 ASP A CA 1
ATOM 1060 C C . ASP A 1 138 ? 1.859 7.147 -6.974 1.00 90.06 138 ASP A C 1
ATOM 1062 O O . ASP A 1 138 ? 2.810 6.417 -7.298 1.00 90.06 138 ASP A O 1
ATOM 1066 N N . PRO A 1 139 ? 0.690 6.624 -6.564 1.00 91.56 139 PRO A N 1
ATOM 1067 C CA . PRO A 1 139 ? 0.460 5.192 -6.521 1.00 91.56 139 PRO A CA 1
ATOM 1068 C C . PRO A 1 139 ? 0.422 4.599 -7.934 1.00 91.56 139 PRO A C 1
ATOM 1070 O O . PRO A 1 139 ? -0.300 5.055 -8.827 1.00 91.56 139 PRO A O 1
ATOM 1073 N N . ILE A 1 140 ? 1.159 3.510 -8.125 1.00 94.88 140 ILE A N 1
ATOM 1074 C CA . ILE A 1 140 ? 1.089 2.683 -9.326 1.00 94.88 140 ILE A CA 1
ATOM 1075 C C . ILE A 1 140 ? -0.190 1.843 -9.272 1.00 94.88 140 ILE A C 1
ATOM 1077 O O . ILE A 1 140 ? -0.521 1.292 -8.220 1.00 94.88 140 ILE A O 1
ATOM 1081 N N . PRO A 1 141 ? -0.917 1.671 -10.396 1.00 94.19 141 PRO A N 1
ATOM 1082 C CA . PRO A 1 141 ? -2.098 0.819 -10.409 1.00 94.19 141 PRO A CA 1
ATOM 1083 C C . PRO A 1 141 ? -1.784 -0.582 -9.879 1.00 94.19 141 PRO A C 1
ATOM 1085 O O . PRO A 1 141 ? -0.870 -1.235 -10.384 1.00 94.19 141 PRO A O 1
ATOM 1088 N N . ARG A 1 142 ? -2.591 -1.071 -8.929 1.00 93.56 142 ARG A N 1
ATOM 1089 C CA . ARG A 1 142 ? -2.393 -2.360 -8.237 1.00 93.56 142 ARG A CA 1
ATOM 1090 C C . ARG A 1 142 ? -2.050 -3.518 -9.176 1.00 93.56 142 ARG A C 1
ATOM 1092 O O . ARG A 1 142 ? -1.145 -4.292 -8.904 1.00 93.56 142 ARG A O 1
ATOM 1099 N N . ILE A 1 143 ? -2.720 -3.619 -10.327 1.00 94.94 143 ILE A N 1
ATOM 1100 C CA . ILE A 1 143 ? -2.451 -4.698 -11.295 1.00 94.94 143 ILE A CA 1
ATOM 1101 C C . ILE A 1 143 ? -1.029 -4.650 -11.879 1.00 94.94 143 ILE A C 1
ATOM 1103 O O . ILE A 1 143 ? -0.457 -5.689 -12.190 1.00 94.94 143 ILE A O 1
ATOM 1107 N N . VAL A 1 144 ? -0.452 -3.455 -12.030 1.00 95.94 144 VAL A N 1
ATOM 1108 C CA . VAL A 1 144 ? 0.928 -3.271 -12.496 1.00 95.94 144 VAL A CA 1
ATOM 1109 C C . VAL A 1 144 ? 1.900 -3.622 -11.373 1.00 95.94 144 VAL A C 1
ATOM 1111 O O . VAL A 1 144 ? 2.836 -4.374 -11.617 1.00 95.94 144 VAL A O 1
ATOM 1114 N N . ALA A 1 145 ? 1.641 -3.165 -10.145 1.00 96.06 145 ALA A N 1
ATOM 1115 C CA . ALA A 1 145 ? 2.440 -3.524 -8.971 1.00 96.06 145 ALA A CA 1
ATOM 1116 C C . ALA A 1 145 ? 2.490 -5.050 -8.748 1.00 96.06 145 ALA A C 1
ATOM 1118 O O . ALA A 1 145 ? 3.568 -5.625 -8.584 1.00 96.06 145 ALA A O 1
ATOM 1119 N N . LEU A 1 146 ? 1.336 -5.719 -8.841 1.00 96.00 146 LEU A N 1
ATOM 1120 C CA . LEU A 1 146 ? 1.218 -7.179 -8.813 1.00 96.00 146 LEU A CA 1
ATOM 1121 C C . LEU A 1 146 ? 2.008 -7.852 -9.942 1.00 96.00 146 LEU A C 1
ATOM 1123 O O . LEU A 1 146 ? 2.699 -8.839 -9.701 1.00 96.00 146 LEU A O 1
ATOM 1127 N N . ALA A 1 147 ? 1.942 -7.323 -11.168 1.00 95.81 147 ALA A N 1
ATOM 1128 C CA . ALA A 1 147 ? 2.701 -7.864 -12.294 1.00 95.81 147 ALA A CA 1
ATOM 1129 C C . ALA A 1 147 ? 4.220 -7.754 -12.075 1.00 95.81 147 ALA A C 1
ATOM 1131 O O . ALA A 1 147 ? 4.944 -8.707 -12.364 1.00 95.81 147 ALA A O 1
ATOM 1132 N N . CYS A 1 148 ? 4.702 -6.637 -11.519 1.00 95.06 148 CYS A N 1
ATOM 1133 C CA . CYS A 1 148 ? 6.109 -6.462 -11.153 1.00 95.06 148 CYS A CA 1
ATOM 1134 C C . CYS A 1 148 ? 6.557 -7.507 -10.123 1.00 95.06 148 CYS A C 1
ATOM 1136 O O . CYS A 1 148 ? 7.566 -8.181 -10.321 1.00 95.06 148 CYS A O 1
ATOM 1138 N N . LYS A 1 149 ? 5.765 -7.707 -9.066 1.00 92.56 149 LYS A N 1
ATOM 1139 C CA . LYS A 1 149 ? 6.051 -8.707 -8.023 1.00 92.56 149 LYS A CA 1
ATOM 1140 C C . LYS A 1 149 ? 6.025 -10.129 -8.570 1.00 92.56 149 LYS A C 1
ATOM 1142 O O . LYS A 1 149 ? 6.907 -10.923 -8.262 1.00 92.56 149 LYS A O 1
ATOM 1147 N N . GLY A 1 150 ? 5.065 -10.436 -9.440 1.00 93.19 150 GLY A N 1
ATOM 1148 C CA . GLY A 1 150 ? 5.015 -11.713 -10.148 1.00 93.19 150 GLY A CA 1
ATOM 1149 C C . GLY A 1 150 ? 6.236 -11.950 -11.042 1.00 93.19 150 GLY A C 1
ATOM 1150 O O . GLY A 1 150 ? 6.684 -13.088 -11.169 1.00 93.19 150 GLY A O 1
ATOM 1151 N N . LEU A 1 151 ? 6.807 -10.897 -11.639 1.00 91.94 151 LEU A N 1
ATOM 1152 C CA . LEU A 1 151 ? 8.048 -10.998 -12.409 1.00 91.94 151 LEU A CA 1
ATOM 1153 C C . LEU A 1 151 ? 9.249 -11.299 -11.503 1.00 91.94 151 LEU A C 1
ATOM 1155 O O . LEU A 1 151 ? 10.001 -12.225 -11.795 1.00 91.94 151 LEU A O 1
ATOM 1159 N N . GLU A 1 152 ? 9.401 -10.572 -10.393 1.00 90.88 152 GLU A N 1
ATOM 1160 C CA . GLU A 1 152 ? 10.469 -10.821 -9.413 1.00 90.88 152 GLU A CA 1
ATOM 1161 C C . GLU A 1 152 ? 10.377 -12.242 -8.839 1.00 90.88 152 GLU A C 1
ATOM 1163 O O . GLU A 1 152 ? 11.376 -12.957 -8.819 1.00 90.88 152 GLU A O 1
ATOM 1168 N N . ALA A 1 153 ? 9.176 -12.707 -8.481 1.00 89.06 153 ALA A N 1
ATOM 1169 C CA . ALA A 1 153 ? 8.957 -14.059 -7.966 1.00 89.06 153 ALA A CA 1
ATOM 1170 C C . ALA A 1 153 ? 9.357 -15.163 -8.963 1.00 89.06 153 ALA A C 1
ATOM 1172 O O . ALA A 1 153 ? 9.824 -16.223 -8.555 1.00 89.06 153 ALA A O 1
ATOM 1173 N N . ARG A 1 154 ? 9.211 -14.917 -10.273 1.00 86.25 154 ARG A N 1
ATOM 1174 C CA . ARG A 1 154 ? 9.665 -15.838 -11.331 1.00 86.25 154 ARG A CA 1
ATOM 1175 C C . ARG A 1 154 ? 11.178 -15.817 -11.543 1.00 86.25 154 ARG A C 1
ATOM 1177 O O . ARG A 1 154 ? 11.723 -16.816 -12.003 1.00 86.25 154 ARG A O 1
ATOM 1184 N N . ASN A 1 155 ? 11.823 -14.685 -11.269 1.00 79.88 155 ASN A N 1
ATOM 1185 C CA . ASN A 1 155 ? 13.262 -14.488 -11.453 1.00 79.88 155 ASN A CA 1
ATOM 1186 C C . ASN A 1 155 ? 14.087 -14.960 -10.248 1.00 79.88 155 ASN A C 1
ATOM 1188 O O . ASN A 1 155 ? 15.307 -15.080 -10.366 1.00 79.88 155 ASN A O 1
ATOM 1192 N N . LEU A 1 156 ? 13.452 -15.230 -9.101 1.00 64.00 156 LEU A N 1
ATOM 1193 C CA . LEU A 1 156 ? 14.128 -15.851 -7.968 1.00 64.00 156 LEU A CA 1
ATOM 1194 C C . LEU A 1 156 ? 14.732 -17.189 -8.422 1.00 64.00 156 LEU A C 1
ATOM 1196 O O . LEU A 1 156 ? 14.018 -18.007 -9.017 1.00 64.00 156 LEU A O 1
ATOM 1200 N N . PRO A 1 157 ? 16.037 -17.434 -8.170 1.00 53.81 157 PRO A N 1
ATOM 1201 C CA . PRO A 1 157 ? 16.622 -18.732 -8.442 1.00 53.81 157 PRO A CA 1
ATOM 1202 C C . PRO A 1 157 ? 15.763 -19.751 -7.716 1.00 53.81 157 PRO A C 1
ATOM 1204 O O . PRO A 1 157 ? 15.430 -19.586 -6.543 1.00 53.81 157 PRO A O 1
ATOM 1207 N N . SER A 1 158 ? 15.340 -20.773 -8.448 1.00 50.91 158 SER A N 1
ATOM 1208 C CA . SER A 1 158 ? 14.566 -21.862 -7.886 1.00 50.91 158 SER A CA 1
ATOM 1209 C C . SER A 1 158 ? 15.475 -22.615 -6.912 1.00 50.91 158 SER A C 1
ATOM 1211 O O . SER A 1 158 ? 16.027 -23.652 -7.254 1.00 50.91 158 SER A O 1
ATOM 1213 N N . THR A 1 159 ? 15.662 -22.111 -5.694 1.00 46.69 159 THR A N 1
ATOM 1214 C CA . THR A 1 159 ? 16.371 -22.817 -4.619 1.00 46.69 159 THR A CA 1
ATOM 1215 C C . THR A 1 159 ? 15.671 -24.154 -4.332 1.00 46.69 159 THR A C 1
ATOM 1217 O O . THR A 1 159 ? 16.306 -25.121 -3.927 1.00 46.69 159 THR A O 1
ATOM 1220 N N . LEU A 1 160 ? 14.384 -24.252 -4.689 1.00 46.81 160 LEU A N 1
ATOM 1221 C CA . LEU A 1 160 ? 13.603 -25.489 -4.730 1.00 46.81 160 LEU A CA 1
ATOM 1222 C C . LEU A 1 160 ? 13.963 -26.435 -5.897 1.00 46.81 160 LEU A C 1
ATOM 1224 O O . LEU A 1 160 ? 13.775 -27.638 -5.768 1.00 46.81 160 LEU A O 1
ATOM 1228 N N . ALA A 1 161 ? 14.504 -25.942 -7.018 1.00 44.06 161 ALA A N 1
ATOM 1229 C CA . ALA A 1 161 ? 14.934 -26.786 -8.141 1.00 44.06 161 ALA A CA 1
ATOM 1230 C C . ALA A 1 161 ? 16.352 -27.347 -7.950 1.00 44.06 161 ALA A C 1
ATOM 1232 O O . ALA A 1 161 ? 16.627 -28.468 -8.381 1.00 44.06 161 ALA A O 1
ATOM 1233 N N . THR A 1 162 ? 17.245 -26.626 -7.261 1.00 42.41 162 THR A N 1
ATOM 1234 C CA . THR A 1 162 ? 18.601 -27.126 -6.968 1.00 42.41 162 THR A CA 1
ATOM 1235 C C . THR A 1 162 ? 18.562 -28.343 -6.040 1.00 42.41 162 THR A C 1
ATOM 1237 O O . THR A 1 162 ? 19.296 -29.299 -6.266 1.00 42.41 162 THR A O 1
ATOM 1240 N N . MET A 1 163 ? 17.628 -28.388 -5.080 1.00 42.41 163 MET A N 1
ATOM 1241 C CA . MET A 1 163 ? 17.445 -29.564 -4.217 1.00 42.41 16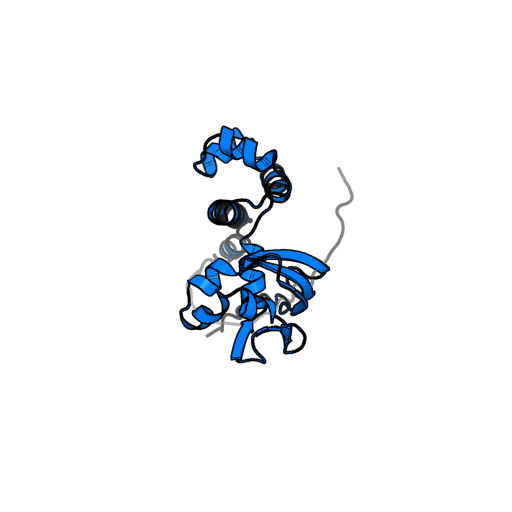3 MET A CA 1
ATOM 1242 C C . MET A 1 163 ? 16.960 -30.818 -4.958 1.00 42.41 163 MET A C 1
ATOM 1244 O O . MET A 1 163 ? 17.076 -31.904 -4.408 1.00 42.41 163 MET A O 1
ATOM 1248 N N . GLN A 1 164 ? 16.435 -30.715 -6.183 1.00 42.50 164 GLN A N 1
ATOM 1249 C CA . GLN A 1 164 ? 15.844 -31.857 -6.890 1.00 42.50 164 GLN A CA 1
ATOM 1250 C C . GLN A 1 164 ? 16.845 -32.626 -7.767 1.00 42.50 164 GLN A C 1
ATOM 1252 O O . GLN A 1 164 ? 16.570 -33.758 -8.163 1.00 42.50 164 GLN A O 1
ATOM 1257 N N . THR A 1 165 ? 18.018 -32.049 -8.049 1.00 41.59 165 THR A N 1
ATOM 1258 C CA . THR A 1 165 ? 18.996 -32.662 -8.969 1.00 41.59 165 THR A CA 1
ATOM 1259 C C . THR A 1 165 ? 19.926 -33.656 -8.257 1.00 41.59 165 THR A C 1
ATOM 1261 O O . THR A 1 165 ? 20.340 -34.644 -8.865 1.00 41.59 165 THR A O 1
ATOM 1264 N N . ASP A 1 166 ? 20.150 -33.486 -6.950 1.00 39.28 166 ASP A N 1
ATOM 1265 C CA . ASP A 1 166 ? 21.046 -34.342 -6.154 1.00 39.28 166 ASP A CA 1
ATOM 1266 C C . ASP A 1 166 ? 20.378 -35.626 -5.612 1.00 39.28 166 ASP A C 1
ATOM 1268 O O . ASP A 1 166 ? 21.053 -36.494 -5.062 1.00 39.28 166 ASP A O 1
ATOM 1272 N N . TYR A 1 167 ? 19.064 -35.808 -5.812 1.00 43.53 167 TYR A N 1
ATOM 1273 C CA . TYR A 1 167 ? 18.324 -37.013 -5.386 1.00 43.53 167 TYR A CA 1
ATOM 1274 C C . TYR A 1 167 ? 18.286 -38.147 -6.422 1.00 43.53 167 TYR A C 1
ATOM 1276 O O . TYR A 1 167 ? 17.632 -39.166 -6.192 1.00 43.53 167 TYR A O 1
ATOM 1284 N N . ASN A 1 168 ? 19.010 -38.038 -7.539 1.00 40.31 168 ASN A N 1
ATOM 1285 C CA . ASN A 1 168 ? 19.160 -39.149 -8.482 1.00 40.31 168 ASN A CA 1
ATOM 1286 C C . ASN A 1 168 ? 20.197 -40.169 -7.979 1.00 40.31 168 ASN A C 1
ATOM 1288 O O . ASN A 1 168 ? 21.245 -40.383 -8.590 1.00 40.31 168 ASN A O 1
ATOM 1292 N N . VAL A 1 169 ? 19.891 -40.837 -6.863 1.00 43.38 169 VAL A N 1
ATOM 1293 C CA . VAL A 1 169 ? 20.556 -42.090 -6.492 1.00 43.38 169 VAL A CA 1
ATOM 1294 C C . VAL A 1 169 ? 20.162 -43.137 -7.532 1.00 43.38 169 VAL A C 1
ATOM 1296 O O . VAL A 1 169 ? 18.994 -43.505 -7.655 1.00 43.38 169 VAL A O 1
ATOM 1299 N N . ARG A 1 170 ? 21.149 -43.617 -8.295 1.00 36.78 170 ARG A N 1
ATOM 1300 C CA . ARG A 1 170 ? 21.029 -44.830 -9.112 1.00 36.78 170 ARG A CA 1
ATOM 1301 C C . ARG A 1 170 ? 20.577 -45.976 -8.204 1.00 36.78 170 ARG A C 1
ATOM 1303 O O . ARG A 1 170 ? 21.342 -46.422 -7.354 1.00 36.78 170 ARG A O 1
ATOM 1310 N N . ILE A 1 171 ? 19.342 -46.442 -8.375 1.00 35.19 171 ILE A N 1
ATOM 1311 C CA . ILE A 1 171 ? 18.887 -47.686 -7.755 1.00 35.19 171 ILE A CA 1
ATOM 1312 C C . ILE A 1 171 ? 19.426 -48.835 -8.605 1.00 35.19 171 ILE A C 1
ATOM 1314 O O . ILE A 1 171 ? 18.781 -49.270 -9.557 1.00 35.19 171 ILE A O 1
ATOM 1318 N N . ASP A 1 172 ? 20.612 -49.327 -8.253 1.00 34.75 172 ASP A N 1
ATOM 1319 C CA . ASP A 1 172 ? 21.012 -50.677 -8.632 1.00 34.75 172 ASP A CA 1
ATOM 1320 C C . ASP A 1 172 ? 20.219 -51.648 -7.751 1.00 34.75 172 ASP A C 1
ATOM 1322 O O . ASP A 1 172 ? 20.497 -51.839 -6.566 1.00 34.75 172 ASP A O 1
ATOM 1326 N N . MET A 1 173 ? 19.163 -52.227 -8.324 1.00 36.66 173 MET A N 1
ATOM 1327 C CA . MET A 1 173 ? 18.414 -53.306 -7.689 1.00 36.66 173 MET A CA 1
ATOM 1328 C C . MET A 1 173 ? 19.266 -54.576 -7.697 1.00 36.66 173 MET A C 1
ATOM 1330 O O . MET A 1 173 ? 19.249 -55.330 -8.667 1.00 36.66 173 MET A O 1
ATOM 1334 N N . ASN A 1 174 ? 19.986 -54.843 -6.607 1.00 35.09 174 ASN A N 1
ATOM 1335 C CA . ASN A 1 174 ? 20.378 -56.208 -6.286 1.00 35.09 174 ASN A CA 1
ATOM 1336 C C . ASN A 1 174 ? 20.394 -56.459 -4.772 1.00 35.09 174 ASN A C 1
ATOM 1338 O O . ASN A 1 174 ? 20.671 -55.577 -3.966 1.00 35.09 174 ASN A O 1
ATOM 1342 N N . HIS A 1 175 ? 19.992 -57.670 -4.410 1.00 37.06 175 HIS A N 1
ATOM 1343 C CA . HIS A 1 175 ? 19.537 -58.089 -3.090 1.00 37.06 175 HIS A CA 1
ATOM 1344 C C . HIS A 1 175 ? 20.499 -57.840 -1.912 1.00 37.06 175 HIS A C 1
ATOM 1346 O O . HIS A 1 175 ? 21.661 -58.226 -1.957 1.00 37.06 175 HIS A O 1
ATOM 1352 N N . GLY A 1 176 ? 19.916 -57.415 -0.781 1.00 36.72 176 GLY A N 1
ATOM 1353 C CA . GLY A 1 176 ? 20.288 -57.912 0.549 1.00 36.72 176 GLY A CA 1
ATOM 1354 C C . GLY A 1 176 ? 21.151 -56.998 1.425 1.00 36.72 176 GLY A C 1
ATOM 1355 O O . GLY A 1 176 ? 22.321 -56.779 1.150 1.00 36.72 176 GLY A O 1
ATOM 1356 N N . SER A 1 177 ? 20.583 -56.643 2.585 1.00 31.59 177 SER A N 1
ATOM 1357 C CA . SER A 1 177 ? 21.245 -56.127 3.799 1.00 31.59 177 SER A CA 1
ATOM 1358 C C . SER A 1 177 ? 21.385 -54.601 3.925 1.00 31.59 177 SER A C 1
ATOM 1360 O O . SER A 1 177 ? 22.203 -53.963 3.270 1.00 31.59 177 SER A O 1
ATOM 1362 N N . ILE A 1 178 ? 20.603 -54.017 4.843 1.00 31.69 178 ILE A N 1
ATOM 1363 C CA . ILE A 1 178 ? 20.788 -52.648 5.344 1.00 31.69 178 ILE A CA 1
ATOM 1364 C C . ILE A 1 178 ? 21.659 -52.747 6.602 1.00 31.69 178 ILE A C 1
ATOM 1366 O O . ILE A 1 178 ? 21.183 -53.158 7.658 1.00 31.69 178 ILE A O 1
ATOM 1370 N N . SER A 1 179 ? 22.930 -52.361 6.491 1.00 31.45 179 SER A N 1
ATOM 1371 C CA . SER A 1 179 ? 23.760 -51.968 7.632 1.00 31.45 179 SER A CA 1
ATOM 1372 C C . SER A 1 179 ? 23.902 -50.450 7.586 1.00 31.45 179 SER A C 1
ATOM 1374 O O . SER A 1 179 ? 24.372 -49.893 6.595 1.00 31.45 179 SER A O 1
ATOM 1376 N N . GLY A 1 180 ? 23.401 -49.773 8.618 1.00 31.47 180 GLY A N 1
ATOM 1377 C CA . GLY A 1 180 ? 23.464 -48.321 8.728 1.00 31.47 180 GLY A CA 1
ATOM 1378 C C . GLY A 1 180 ? 24.867 -47.858 9.106 1.00 31.47 180 GLY A C 1
ATOM 1379 O O . GLY A 1 180 ? 25.394 -48.283 10.129 1.00 31.47 180 GLY A O 1
ATOM 1380 N N . ASN A 1 181 ? 25.426 -46.937 8.321 1.00 30.38 181 ASN A N 1
ATOM 1381 C CA . ASN A 1 181 ? 26.548 -46.100 8.734 1.00 30.38 181 ASN A CA 1
ATOM 1382 C C . ASN A 1 181 ? 26.110 -44.635 8.663 1.00 30.38 181 ASN A C 1
ATOM 1384 O O . ASN A 1 181 ? 25.775 -44.114 7.601 1.00 30.38 181 ASN A O 1
ATOM 1388 N N . TYR A 1 182 ? 26.075 -43.994 9.828 1.00 29.50 182 TYR A N 1
ATOM 1389 C CA . TYR A 1 182 ? 25.760 -42.582 10.002 1.00 29.50 182 TYR A CA 1
ATOM 1390 C C . TYR A 1 182 ? 27.022 -41.772 9.665 1.00 29.50 182 TYR A C 1
ATOM 1392 O O . TYR A 1 182 ? 28.010 -41.854 10.391 1.00 29.50 182 TYR A O 1
ATOM 1400 N N . LEU A 1 183 ? 27.020 -41.007 8.570 1.00 30.41 183 LEU A N 1
ATOM 1401 C CA . LEU A 1 183 ? 28.051 -39.996 8.315 1.00 30.41 183 LEU A CA 1
ATOM 1402 C C . LEU A 1 183 ? 27.519 -38.636 8.768 1.00 30.41 183 LEU A C 1
ATOM 1404 O O . LEU A 1 183 ? 26.674 -38.027 8.118 1.00 30.41 183 LEU A O 1
ATOM 1408 N N . ILE A 1 184 ? 28.016 -38.179 9.918 1.00 31.25 184 ILE A N 1
ATOM 1409 C CA . ILE A 1 184 ? 27.899 -36.788 10.357 1.00 31.25 184 ILE A CA 1
ATOM 1410 C C . ILE A 1 184 ? 28.767 -35.958 9.409 1.00 31.25 184 ILE A C 1
ATOM 1412 O O . ILE A 1 184 ? 29.990 -36.079 9.439 1.00 31.25 184 ILE A O 1
ATOM 1416 N N . VAL A 1 185 ? 28.162 -35.112 8.577 1.00 32.88 185 VAL A N 1
ATOM 1417 C CA . VAL A 1 185 ? 28.917 -34.078 7.860 1.00 32.88 185 VAL A CA 1
ATOM 1418 C C . VAL A 1 185 ? 29.006 -32.861 8.774 1.00 32.88 185 VAL A C 1
ATOM 1420 O O . VAL A 1 185 ? 28.061 -32.088 8.916 1.00 32.88 185 VAL A O 1
ATOM 1423 N N . THR A 1 186 ? 30.147 -32.724 9.444 1.00 32.53 186 THR A N 1
ATOM 1424 C CA . THR A 1 186 ? 30.553 -31.494 10.123 1.00 32.53 186 THR A CA 1
ATOM 1425 C C . THR A 1 186 ? 30.803 -30.403 9.086 1.00 32.53 186 THR A C 1
ATOM 1427 O O . THR A 1 186 ? 31.608 -30.575 8.173 1.00 32.53 186 THR A O 1
ATOM 1430 N N . SER A 1 187 ? 30.112 -29.276 9.245 1.00 33.34 187 SER A N 1
ATOM 1431 C CA . SER A 1 187 ? 30.348 -28.043 8.497 1.00 33.34 187 SER A CA 1
ATOM 1432 C C . SER A 1 187 ? 31.747 -27.499 8.810 1.00 33.34 187 SER A C 1
ATOM 1434 O O . SER A 1 187 ? 32.041 -27.196 9.966 1.00 33.34 187 SER A O 1
ATOM 1436 N N . SER A 1 188 ? 32.599 -27.362 7.792 1.00 32.44 188 SER A N 1
ATOM 1437 C CA . SER A 1 188 ? 33.868 -26.633 7.884 1.00 32.44 188 SER A CA 1
ATOM 1438 C C . SER A 1 188 ? 33.878 -25.482 6.884 1.00 32.44 188 SER A C 1
ATOM 1440 O O . SER A 1 188 ? 34.151 -25.655 5.699 1.00 32.44 188 SER A O 1
ATOM 1442 N N . MET A 1 189 ? 33.619 -24.281 7.406 1.00 34.41 189 MET A N 1
ATOM 1443 C CA . MET A 1 189 ? 34.226 -23.053 6.901 1.00 34.41 189 MET A CA 1
ATOM 1444 C C . MET A 1 189 ? 35.751 -23.179 7.012 1.00 34.41 189 MET A C 1
ATOM 1446 O O . MET A 1 189 ? 36.243 -23.384 8.119 1.00 34.41 189 MET A O 1
ATOM 1450 N N . GLN A 1 190 ? 36.485 -22.989 5.914 1.00 34.53 190 GLN A N 1
ATOM 1451 C CA . GLN A 1 190 ? 37.526 -21.955 5.767 1.00 34.53 190 GLN A CA 1
ATOM 1452 C C . GLN A 1 190 ? 38.438 -22.206 4.553 1.00 34.53 190 GLN A C 1
ATOM 1454 O O . GLN A 1 190 ? 38.743 -23.337 4.200 1.00 34.53 190 GLN A O 1
ATOM 1459 N N . ALA A 1 191 ? 38.941 -21.079 4.036 1.00 32.44 191 ALA A N 1
ATOM 1460 C CA . ALA A 1 191 ? 40.173 -20.896 3.265 1.00 32.44 191 ALA A CA 1
ATOM 1461 C C . ALA A 1 191 ? 40.114 -21.069 1.735 1.00 32.44 191 ALA A C 1
ATOM 1463 O O . ALA A 1 191 ? 40.523 -22.077 1.172 1.00 32.44 191 ALA A O 1
ATOM 1464 N N . LEU A 1 192 ? 39.767 -19.969 1.056 1.00 33.22 192 LEU A N 1
ATOM 1465 C CA . LEU A 1 192 ? 40.384 -19.592 -0.219 1.00 33.22 192 LEU A CA 1
ATOM 1466 C C . LEU A 1 192 ? 41.452 -18.520 0.060 1.00 33.22 192 LEU A C 1
ATOM 1468 O O . LEU A 1 192 ? 41.143 -17.335 0.184 1.00 33.22 192 LEU A O 1
ATOM 1472 N N . LYS A 1 193 ? 42.709 -18.953 0.181 1.00 36.16 193 LYS A N 1
ATOM 1473 C CA . LYS A 1 193 ? 43.917 -18.153 -0.071 1.00 36.16 193 LYS A CA 1
ATOM 1474 C C . LYS A 1 193 ? 44.971 -19.074 -0.693 1.00 36.16 193 LYS A C 1
ATOM 1476 O O . LYS A 1 193 ? 45.347 -20.026 -0.025 1.00 36.16 193 LYS A O 1
ATOM 1481 N N . SER A 1 194 ? 45.403 -18.705 -1.912 1.00 32.56 194 SER A N 1
ATOM 1482 C CA . SER A 1 194 ? 46.698 -18.983 -2.586 1.00 32.56 194 SER A CA 1
ATOM 1483 C C . SER A 1 194 ? 47.080 -20.470 -2.783 1.00 32.56 194 SER A C 1
ATOM 1485 O O . SER A 1 194 ? 46.948 -21.258 -1.865 1.00 32.56 194 SER A O 1
ATOM 1487 N N . GLU A 1 195 ? 47.559 -20.981 -3.919 1.00 33.12 195 GLU A N 1
ATOM 1488 C CA . GLU A 1 195 ? 48.479 -20.476 -4.950 1.00 33.12 195 GLU A CA 1
ATOM 1489 C C . GLU A 1 195 ? 48.295 -21.308 -6.241 1.00 33.12 195 GLU A C 1
ATOM 1491 O O . GLU A 1 195 ? 48.137 -22.527 -6.160 1.00 33.12 195 GLU A O 1
ATOM 1496 N N . GLN A 1 196 ? 48.340 -20.677 -7.417 1.00 34.16 196 GLN A N 1
ATOM 1497 C CA . GLN A 1 196 ? 49.477 -20.735 -8.353 1.00 34.16 196 GLN A CA 1
ATOM 1498 C C . GLN A 1 196 ? 49.415 -19.532 -9.296 1.00 34.16 196 GLN A C 1
ATOM 1500 O O . GLN A 1 196 ? 48.286 -19.135 -9.665 1.00 34.16 196 GLN A O 1
#

Foldseek 3Di:
DDDPPPPPPCFDQKFWPDWFDDDLAQKIFTAICGGPQHRDTDIFHCCVVCVVDPQNVVCNGSVFVRQWDADDRRQWIDTPVRSDIDGVVVRVVRVQLKDALQRLVVLCVVVVHDLVNLCVQQVHDSVVSVVSNVRRGDIDPSSSSVSSVVVVVVVPPPPVVVVVPVPPDPPPDDDDDDDDDDDDDDDDDDDDDDDD

Radius of gyration: 24.43 Å; chains: 1; bounding box: 70×70×44 Å

pLDDT: mean 80.29, std 24.95, range [29.5, 98.06]

Secondary structure (DSSP, 8-state):
----------PPPPEEEEEEEETTTTEEEEEEEESTTTT-EEEEE-HHHHHH-GGGGGGGSHHHHTT-EEEGGGTEEEETTTTEEEEHHHHHHHHHT--BHHHHHHHHHHTT--HHHHHHHHT--HHHHHHHHH-TTSBPPHHHHHHHHHHHHHHS--HHHHHHHTT-----------------------------